Protein AF-A0A813AMZ7-F1 (afdb_monomer_lite)

Foldseek 3Di:
DDDDPLQPLPPQEFQKKFKQDPDDPCRVVGAMWGWDSDAQPNHTKTWGDDDFTWIFHAEPQQKTFIAGPVCVVVSNNDPDGQKIFDDHDDPVPPSNYVVVVQQTWMWGQDPVVRDTDTDRPIGMGRPHCPPPCPVVVVVVVVVVVVVVVVVVVVVVVVPDDDDDDDDDDDDDDDDDDDPDDDDDDDDDDDDDDD

Structure (mmCIF, N/CA/C/O backbone):
data_AF-A0A813AMZ7-F1
#
_entry.id   AF-A0A813AMZ7-F1
#
loop_
_atom_site.group_PDB
_atom_site.id
_atom_site.type_symbol
_atom_site.label_atom_id
_atom_site.label_alt_id
_atom_site.label_comp_id
_atom_site.label_asym_id
_atom_site.label_entity_id
_atom_site.label_seq_id
_atom_site.pdbx_PDB_ins_code
_atom_site.Cartn_x
_atom_site.Cartn_y
_atom_site.Cartn_z
_atom_site.occupancy
_atom_site.B_iso_or_equiv
_atom_site.auth_seq_id
_atom_site.auth_comp_id
_atom_site.auth_asym_id
_atom_site.auth_atom_id
_atom_site.pdbx_PDB_model_num
ATOM 1 N N . MET A 1 1 ? -4.570 32.991 12.907 1.00 47.03 1 MET A N 1
ATOM 2 C CA . MET A 1 1 ? -4.327 31.622 13.405 1.00 47.03 1 MET A CA 1
ATOM 3 C C . MET A 1 1 ? -5.520 30.835 12.903 1.00 47.03 1 MET A C 1
ATOM 5 O O . MET A 1 1 ? -6.569 30.905 13.523 1.00 47.03 1 MET A O 1
ATOM 9 N N . GLU A 1 2 ? -5.406 30.309 11.684 1.00 54.34 2 GLU A N 1
ATOM 10 C CA . GLU A 1 2 ? -6.515 29.699 10.933 1.00 54.34 2 GLU A CA 1
ATOM 11 C C . GLU A 1 2 ? -6.762 28.276 11.463 1.00 54.34 2 GLU A C 1
ATOM 13 O O . GLU A 1 2 ? -5.819 27.477 11.479 1.00 54.34 2 GLU A O 1
ATOM 18 N N . PRO A 1 3 ? -7.969 27.965 11.962 1.00 64.81 3 PRO A N 1
ATOM 19 C CA . PRO A 1 3 ? -8.342 26.623 12.374 1.00 64.81 3 PRO A CA 1
ATOM 20 C C . PRO A 1 3 ? -8.976 25.843 11.204 1.00 64.81 3 PRO A C 1
ATOM 22 O O . PRO A 1 3 ? -9.706 26.404 10.397 1.00 64.81 3 PRO A O 1
ATOM 25 N N . ASP A 1 4 ? -8.739 24.529 11.185 1.00 51.50 4 ASP A N 1
ATOM 26 C CA . ASP A 1 4 ? -9.555 23.505 10.505 1.00 51.50 4 ASP A CA 1
ATOM 27 C C . ASP A 1 4 ? -9.395 23.213 8.994 1.00 51.50 4 ASP A C 1
ATOM 29 O O . ASP A 1 4 ? -10.311 22.693 8.361 1.00 51.50 4 ASP A O 1
ATOM 33 N N . ASP A 1 5 ? -8.181 23.291 8.439 1.00 52.03 5 ASP A N 1
ATOM 34 C CA . ASP A 1 5 ? -7.872 22.656 7.132 1.00 52.03 5 ASP A CA 1
ATOM 35 C C . ASP A 1 5 ? -7.861 21.106 7.164 1.00 52.03 5 ASP A C 1
ATOM 37 O O . ASP A 1 5 ? -7.609 20.436 6.158 1.00 52.03 5 ASP A O 1
ATOM 41 N N . ALA A 1 6 ? -8.144 20.492 8.316 1.00 51.84 6 ALA A N 1
ATOM 42 C CA . ALA A 1 6 ? -8.183 19.037 8.463 1.00 51.84 6 ALA A CA 1
ATOM 43 C C . ALA A 1 6 ? -9.436 18.380 7.840 1.00 51.84 6 ALA A C 1
ATOM 45 O O . ALA A 1 6 ? -9.487 17.152 7.770 1.00 51.84 6 ALA A O 1
ATOM 46 N N . ALA A 1 7 ? -10.422 19.164 7.381 1.00 48.81 7 ALA A N 1
ATOM 47 C CA . ALA A 1 7 ? -11.699 18.673 6.846 1.00 48.81 7 ALA A CA 1
ATOM 48 C C . ALA A 1 7 ? -11.806 18.663 5.302 1.00 48.81 7 ALA A C 1
ATOM 50 O O . ALA A 1 7 ? -12.857 18.329 4.768 1.00 48.81 7 ALA A O 1
ATOM 51 N N . ALA A 1 8 ? -10.752 19.019 4.558 1.00 50.84 8 ALA A N 1
ATOM 52 C CA . ALA A 1 8 ? -10.849 19.243 3.106 1.00 50.84 8 ALA A CA 1
ATOM 53 C C . ALA A 1 8 ? -10.459 18.039 2.223 1.00 50.84 8 ALA A C 1
ATOM 55 O O . ALA A 1 8 ? -10.023 18.205 1.084 1.00 50.84 8 ALA A O 1
ATOM 56 N N . PHE A 1 9 ? -10.599 16.818 2.728 1.00 53.94 9 PHE A N 1
ATOM 57 C CA . PHE A 1 9 ? -10.839 15.678 1.850 1.00 53.94 9 PHE A CA 1
ATOM 58 C C . PHE A 1 9 ? -12.336 15.444 1.941 1.00 53.94 9 PHE A C 1
ATOM 60 O O . PHE A 1 9 ? -12.805 15.058 3.008 1.00 53.94 9 PHE A O 1
ATOM 67 N N . GLY A 1 10 ? -13.083 15.784 0.885 1.00 54.78 10 GLY A N 1
ATOM 68 C CA . GLY A 1 10 ? -14.535 15.594 0.871 1.00 54.78 10 GLY A CA 1
ATOM 69 C C . GLY A 1 10 ? -14.909 14.165 1.273 1.00 54.78 10 GLY A C 1
ATOM 70 O O . GLY A 1 10 ? -14.053 13.277 1.243 1.00 54.78 10 GLY A O 1
ATOM 71 N N . ASP A 1 11 ? -16.180 13.936 1.608 1.00 61.84 11 ASP A N 1
ATOM 72 C CA . ASP A 1 11 ? -16.763 12.649 2.051 1.00 61.84 11 ASP A CA 1
ATOM 73 C C . ASP A 1 11 ? -16.481 11.427 1.133 1.00 61.84 11 ASP A C 1
ATOM 75 O O . ASP A 1 11 ? -16.955 10.321 1.375 1.00 61.84 11 ASP A O 1
ATOM 79 N N . GLU A 1 12 ? -15.704 11.612 0.071 1.00 77.50 12 GLU A N 1
ATOM 80 C CA . GLU A 1 12 ? -15.277 10.644 -0.926 1.00 77.50 12 GLU A CA 1
ATOM 81 C C . GLU A 1 12 ? -14.044 9.811 -0.517 1.00 77.50 12 GLU A C 1
ATOM 83 O O . GLU A 1 12 ? -13.844 8.720 -1.051 1.00 77.50 12 GLU A O 1
ATOM 88 N N . VAL A 1 13 ? -13.202 10.267 0.425 1.00 86.25 13 VAL A N 1
ATOM 89 C CA . VAL A 1 13 ? -11.990 9.512 0.807 1.00 86.25 13 VAL A CA 1
ATOM 90 C C . VAL A 1 13 ? -12.291 8.511 1.931 1.00 86.25 13 VAL A C 1
ATOM 92 O O . VAL A 1 13 ? -12.629 8.919 3.044 1.00 86.25 13 VAL A O 1
ATOM 95 N N . PRO A 1 14 ? -12.094 7.197 1.710 1.00 89.25 14 PRO A N 1
ATOM 96 C CA . PRO A 1 14 ? -12.431 6.190 2.705 1.00 89.25 14 PRO A CA 1
ATOM 97 C C . PRO A 1 14 ? -11.509 6.291 3.931 1.00 89.25 14 PRO A C 1
ATOM 99 O O . PRO A 1 14 ? -10.276 6.268 3.797 1.00 89.25 14 PRO A O 1
ATOM 102 N N . PRO A 1 15 ? -12.066 6.345 5.156 1.00 90.88 15 PRO A N 1
ATOM 103 C CA . PRO A 1 15 ? -11.274 6.483 6.375 1.00 90.88 15 PRO A CA 1
ATOM 104 C C . PRO A 1 15 ? -10.457 5.223 6.676 1.00 90.88 15 PRO A C 1
ATOM 106 O O . PRO A 1 15 ? -9.438 5.288 7.370 1.00 90.88 15 PRO A O 1
ATOM 109 N N . LYS A 1 16 ? -10.902 4.064 6.179 1.00 92.88 16 LYS A N 1
ATOM 110 C CA . LYS A 1 16 ? -10.237 2.778 6.363 1.00 92.88 16 LYS A CA 1
ATOM 111 C C . LYS A 1 16 ? -10.230 1.987 5.068 1.00 92.88 16 LYS A C 1
ATOM 113 O O . LYS A 1 16 ? -11.221 1.922 4.358 1.00 92.88 16 LYS A O 1
ATOM 118 N N . LEU A 1 17 ? -9.111 1.332 4.812 1.00 93.81 17 LEU A N 1
ATOM 119 C CA . LEU A 1 17 ? -8.925 0.442 3.678 1.00 93.81 17 LEU A CA 1
ATOM 120 C C . LEU A 1 17 ? -8.478 -0.926 4.172 1.00 93.81 17 LEU A C 1
ATOM 122 O O . LEU A 1 17 ? -7.751 -1.037 5.160 1.00 93.81 17 LEU A O 1
ATOM 126 N N . TRP A 1 18 ? -8.874 -1.976 3.465 1.00 94.06 18 TRP A N 1
ATOM 127 C CA . TRP A 1 18 ? -8.360 -3.319 3.675 1.00 94.06 18 TRP A CA 1
ATOM 128 C C . TRP A 1 18 ? -7.527 -3.739 2.477 1.00 94.06 18 TRP A C 1
ATOM 130 O O . TRP A 1 18 ? -8.026 -3.839 1.358 1.00 94.06 18 TRP A O 1
ATOM 140 N N . VAL A 1 19 ? -6.251 -4.016 2.717 1.00 95.12 19 VAL A N 1
ATOM 141 C CA . VAL A 1 19 ? -5.349 -4.546 1.697 1.00 95.12 19 VAL A CA 1
ATOM 142 C C . VAL A 1 19 ? -5.274 -6.056 1.863 1.00 95.12 19 VAL A C 1
ATOM 144 O O . VAL A 1 19 ? -4.930 -6.558 2.936 1.00 95.12 19 VAL A O 1
ATOM 147 N N . HIS A 1 20 ? -5.573 -6.785 0.791 1.00 94.81 20 HIS A N 1
ATOM 148 C CA . HIS A 1 20 ? -5.451 -8.233 0.729 1.00 94.81 20 HIS A CA 1
ATOM 149 C C . HIS A 1 20 ? -4.326 -8.636 -0.228 1.00 94.81 20 HIS A C 1
ATOM 151 O O . HIS A 1 20 ? -4.401 -8.373 -1.426 1.00 94.81 20 HIS A O 1
ATOM 157 N N . VAL A 1 21 ? -3.300 -9.295 0.316 1.00 95.38 21 VAL A N 1
ATOM 158 C CA . VAL A 1 21 ? -2.153 -9.852 -0.413 1.00 95.38 21 VAL A CA 1
ATOM 159 C C . VAL A 1 21 ? -2.155 -11.369 -0.197 1.00 95.38 21 VAL A C 1
ATOM 161 O O . VAL A 1 21 ? -1.710 -11.839 0.856 1.00 95.38 21 VAL A O 1
ATOM 164 N N . PRO A 1 22 ? -2.699 -12.159 -1.137 1.00 90.00 22 PRO A N 1
ATOM 165 C CA . PRO A 1 22 ? -2.960 -13.579 -0.901 1.00 90.00 22 PRO A CA 1
ATOM 166 C C . PRO A 1 22 ? -1.690 -14.437 -0.908 1.00 90.00 22 PRO A C 1
ATOM 168 O O . PRO A 1 22 ? -1.617 -15.448 -0.202 1.00 90.00 22 PRO A O 1
ATOM 171 N N . VAL A 1 23 ? -0.664 -14.063 -1.674 1.00 86.44 23 VAL A N 1
ATOM 172 C CA . VAL A 1 23 ? 0.547 -14.872 -1.885 1.00 86.44 23 VAL A CA 1
ATOM 173 C C . VAL A 1 23 ? 1.820 -14.022 -1.871 1.00 86.44 23 VAL A C 1
ATOM 175 O O . VAL A 1 23 ? 1.768 -12.801 -1.973 1.00 86.44 23 VAL A O 1
ATOM 178 N N . GLY A 1 24 ? 2.969 -14.681 -1.697 1.00 83.38 24 GLY A N 1
ATOM 179 C CA . GLY A 1 24 ? 4.293 -14.056 -1.775 1.00 83.38 24 GLY A CA 1
ATOM 180 C C . GLY A 1 24 ? 4.878 -13.565 -0.446 1.00 83.38 24 GLY A C 1
ATOM 181 O O . GLY A 1 24 ? 4.263 -13.641 0.620 1.00 83.38 24 GLY A O 1
ATOM 182 N N . GLU A 1 25 ? 6.106 -13.050 -0.524 1.00 88.88 25 GLU A N 1
ATOM 183 C CA . GLU A 1 25 ? 6.887 -12.544 0.620 1.00 88.88 25 GLU A CA 1
ATOM 184 C C . GLU A 1 25 ? 6.234 -11.309 1.269 1.00 88.88 25 GLU A C 1
ATOM 186 O O . GLU A 1 25 ? 6.402 -11.034 2.461 1.00 88.88 25 GLU A O 1
ATOM 191 N N . GLN A 1 26 ? 5.407 -10.597 0.500 1.00 92.88 26 GLN A N 1
ATOM 192 C CA . GLN A 1 26 ? 4.745 -9.362 0.914 1.00 92.88 26 GLN A CA 1
ATOM 193 C C . GLN A 1 26 ? 3.408 -9.587 1.642 1.00 92.88 26 GLN A C 1
ATOM 195 O O . GLN A 1 26 ? 2.672 -8.633 1.889 1.00 92.88 26 GLN A O 1
ATOM 200 N N . ARG A 1 27 ? 3.084 -10.821 2.061 1.00 94.19 27 ARG A N 1
ATOM 201 C CA . ARG A 1 27 ? 1.861 -11.132 2.839 1.00 94.19 27 ARG A CA 1
ATOM 202 C C . ARG A 1 27 ? 1.690 -10.270 4.089 1.00 94.19 27 ARG A C 1
ATOM 204 O O . ARG A 1 27 ? 0.563 -9.952 4.464 1.00 94.19 27 ARG A O 1
ATOM 211 N N . HIS A 1 28 ? 2.795 -9.858 4.704 1.00 94.38 28 HIS A N 1
ATOM 212 C CA . HIS A 1 28 ? 2.810 -8.982 5.876 1.00 94.38 28 HIS A CA 1
ATOM 213 C C . HIS A 1 28 ? 2.220 -7.580 5.607 1.00 94.38 28 HIS A C 1
ATOM 215 O O . HIS A 1 28 ? 1.839 -6.887 6.557 1.00 94.38 28 HIS A O 1
ATOM 221 N N . CYS A 1 29 ? 2.099 -7.177 4.336 1.00 95.75 29 CYS A N 1
ATOM 222 C CA . CYS A 1 29 ? 1.407 -5.958 3.916 1.00 95.75 29 CYS A CA 1
ATOM 223 C C . CYS A 1 29 ? -0.123 -6.075 4.010 1.00 95.75 29 CYS A C 1
ATOM 225 O O . CYS A 1 29 ? -0.789 -5.045 4.059 1.00 95.75 29 CYS A O 1
ATOM 227 N N . SER A 1 30 ? -0.688 -7.285 4.110 1.00 95.88 30 SER A N 1
ATOM 228 C CA . SER A 1 30 ? -2.133 -7.465 4.295 1.00 95.88 30 SER A CA 1
ATOM 229 C C . SER A 1 30 ? -2.615 -6.895 5.626 1.00 95.88 30 SER A C 1
ATOM 231 O O . SER A 1 30 ? -1.969 -7.072 6.666 1.00 95.88 30 SER A O 1
ATOM 233 N N . GLY A 1 31 ? -3.781 -6.255 5.615 1.00 95.44 31 GLY A N 1
ATOM 234 C CA . GLY A 1 31 ? -4.455 -5.790 6.821 1.00 95.44 31 GLY A CA 1
ATOM 235 C C . GLY A 1 31 ? -5.224 -4.492 6.630 1.00 95.44 31 GLY A C 1
ATOM 236 O O . GLY A 1 31 ? -5.437 -4.027 5.512 1.00 95.44 31 GLY A O 1
ATOM 237 N N . CYS A 1 32 ? -5.630 -3.910 7.756 1.00 95.25 32 CYS A N 1
ATOM 238 C CA . CYS A 1 32 ? -6.398 -2.675 7.797 1.00 95.25 32 CYS A CA 1
ATOM 239 C C . CYS A 1 32 ? -5.473 -1.455 7.833 1.00 95.25 32 CYS A C 1
ATOM 241 O O . CYS A 1 32 ? -4.531 -1.403 8.629 1.00 95.25 32 CYS A O 1
ATOM 243 N N . PHE A 1 33 ? -5.765 -0.473 6.995 1.00 96.12 33 PHE A N 1
ATOM 244 C CA . PHE A 1 33 ? -5.056 0.786 6.855 1.00 96.12 33 PHE A CA 1
ATOM 245 C C . PHE A 1 33 ? -5.998 1.924 7.234 1.00 96.12 33 PHE A C 1
ATOM 247 O O . PHE A 1 33 ? -7.099 2.010 6.704 1.00 96.12 33 PHE A O 1
ATOM 254 N N . SER A 1 34 ? -5.564 2.800 8.135 1.00 94.94 34 SER A N 1
ATOM 255 C CA . SER A 1 34 ? -6.343 3.954 8.586 1.00 94.94 34 SER A CA 1
ATOM 256 C C . SER A 1 34 ? -5.803 5.231 7.962 1.00 94.94 34 SER A C 1
ATOM 258 O O . SER A 1 34 ? -4.588 5.460 7.973 1.00 94.94 34 SER A O 1
ATOM 260 N N . LEU A 1 35 ? -6.704 6.075 7.471 1.00 94.62 35 LEU A N 1
ATOM 261 C CA . LEU A 1 35 ? -6.380 7.388 6.931 1.00 94.62 35 LEU A CA 1
ATOM 262 C C . LEU A 1 35 ? -5.632 8.218 7.984 1.00 94.62 35 LEU A C 1
ATOM 264 O O . LEU A 1 35 ? -5.964 8.198 9.171 1.00 94.62 35 LEU A O 1
ATOM 268 N N . GLN A 1 36 ? -4.565 8.883 7.559 1.00 95.81 36 GLN A N 1
ATOM 269 C CA . GLN A 1 36 ? -3.757 9.766 8.390 1.00 95.81 36 GLN A CA 1
ATOM 270 C C . GLN A 1 36 ? -4.129 11.225 8.125 1.00 95.81 36 GLN A C 1
ATOM 272 O O . GLN A 1 36 ? -4.670 11.557 7.075 1.00 95.81 36 GLN A O 1
ATOM 277 N N . LYS A 1 37 ? -3.816 12.099 9.087 1.00 93.38 37 LYS A N 1
ATOM 278 C CA . LYS A 1 37 ? -3.938 13.555 8.904 1.00 93.38 37 LYS A CA 1
ATOM 279 C C . LYS A 1 37 ? -2.892 14.096 7.924 1.00 93.38 37 LYS A C 1
ATOM 281 O O . LYS A 1 37 ? -3.144 15.075 7.231 1.00 93.38 37 LYS A O 1
ATOM 286 N N . ASP A 1 38 ? -1.730 13.449 7.886 1.00 94.88 38 ASP A N 1
ATOM 287 C CA . ASP A 1 38 ? -0.631 13.800 6.993 1.00 94.88 38 ASP A CA 1
ATOM 288 C C . ASP A 1 38 ? -0.971 13.439 5.540 1.00 94.88 38 ASP A C 1
ATOM 290 O O . ASP A 1 38 ? -1.729 12.502 5.276 1.00 94.88 38 ASP A O 1
ATOM 294 N N . LYS A 1 39 ? -0.357 14.151 4.593 1.00 93.12 39 LYS A N 1
ATOM 295 C CA . LYS A 1 39 ? -0.449 13.868 3.155 1.00 93.12 39 LYS A CA 1
ATOM 296 C C . LYS A 1 39 ? 0.884 13.345 2.632 1.00 93.12 39 LYS A C 1
ATOM 298 O O . LYS A 1 39 ? 1.940 13.669 3.171 1.00 93.12 39 LYS A O 1
ATOM 303 N N . ALA A 1 40 ? 0.836 12.575 1.553 1.00 94.44 40 ALA A N 1
ATOM 304 C CA . ALA A 1 40 ? 2.015 12.139 0.814 1.00 94.44 40 ALA A CA 1
ATOM 305 C C . ALA A 1 40 ? 1.883 12.606 -0.632 1.00 94.44 40 ALA A C 1
ATOM 307 O O . ALA A 1 40 ? 0.935 12.220 -1.309 1.00 94.44 40 ALA A O 1
ATOM 308 N N . ASN A 1 41 ? 2.809 13.450 -1.098 1.00 92.81 41 ASN A N 1
ATOM 309 C CA . ASN A 1 41 ? 2.755 14.039 -2.442 1.00 92.81 41 ASN A CA 1
ATOM 310 C C . ASN A 1 41 ? 1.392 14.700 -2.746 1.00 92.81 41 ASN A C 1
ATOM 312 O O . ASN A 1 41 ? 0.792 14.449 -3.784 1.00 92.81 41 ASN A O 1
ATOM 316 N N . GLU A 1 42 ? 0.881 15.504 -1.805 1.00 91.81 42 GLU A N 1
ATOM 317 C CA . GLU A 1 42 ? -0.450 16.151 -1.849 1.00 91.81 42 GLU A CA 1
ATOM 318 C C . GLU A 1 42 ? -1.660 15.198 -1.808 1.00 91.81 42 GLU A C 1
ATOM 320 O O . GLU A 1 42 ? -2.798 15.662 -1.728 1.00 91.81 42 GLU A O 1
ATOM 325 N N . GLN A 1 43 ? -1.439 13.884 -1.802 1.00 91.88 43 GLN A N 1
ATOM 326 C CA . GLN A 1 43 ? -2.490 12.870 -1.800 1.00 91.88 43 GLN A CA 1
ATOM 327 C C . GLN A 1 43 ? -2.758 12.310 -0.400 1.00 91.88 43 GLN A C 1
ATOM 329 O O . GLN A 1 43 ? -1.903 12.421 0.492 1.00 91.88 43 GLN A O 1
ATOM 334 N N . PRO A 1 44 ? -3.933 11.688 -0.183 1.00 93.50 44 PRO A N 1
ATOM 335 C CA . PRO A 1 44 ? -4.230 11.050 1.086 1.00 93.50 44 PRO A CA 1
ATOM 336 C C . PRO A 1 44 ? -3.249 9.907 1.383 1.00 93.50 44 PRO A C 1
ATOM 338 O O . PRO A 1 44 ? -2.770 9.202 0.491 1.00 93.50 44 PRO A O 1
ATOM 341 N N . LEU A 1 45 ? -2.953 9.736 2.668 1.00 95.25 45 LEU A N 1
ATOM 342 C CA . LEU A 1 45 ? -2.006 8.756 3.179 1.00 95.25 45 LEU A CA 1
ATOM 343 C C . LEU A 1 45 ? -2.728 7.827 4.147 1.00 95.25 45 LEU A C 1
ATOM 345 O O . LEU A 1 45 ? -3.342 8.290 5.107 1.00 95.25 45 LEU A O 1
ATOM 349 N N . TRP A 1 46 ? -2.583 6.516 3.973 1.00 96.81 46 TRP A N 1
ATOM 350 C CA . TRP A 1 46 ? -3.086 5.554 4.950 1.00 96.81 46 TRP A CA 1
ATOM 351 C C . TRP A 1 46 ? -1.942 4.816 5.631 1.00 96.81 46 TRP A C 1
ATOM 353 O O . TRP A 1 46 ? -0.974 4.413 4.988 1.00 96.81 46 TRP A O 1
ATOM 363 N N . LYS A 1 47 ? -2.066 4.587 6.939 1.00 97.50 47 LYS A N 1
ATOM 364 C CA . LYS A 1 47 ? -1.106 3.821 7.740 1.00 97.50 47 LYS A CA 1
ATOM 365 C C . LYS A 1 47 ? -1.712 2.488 8.157 1.00 97.50 47 LYS A C 1
ATOM 367 O O . LYS A 1 47 ? -2.813 2.441 8.703 1.00 97.50 47 LYS A O 1
ATOM 372 N N . LYS A 1 48 ? -0.963 1.408 7.957 1.00 97.12 48 LYS A N 1
ATOM 373 C CA . LYS A 1 48 ? -1.322 0.064 8.403 1.00 97.12 48 LYS A CA 1
ATOM 374 C C . LYS A 1 48 ? -1.443 0.009 9.922 1.00 97.12 48 LYS A C 1
ATOM 376 O O . LYS A 1 48 ? -0.573 0.490 10.648 1.00 97.12 48 LYS A O 1
ATOM 381 N N . THR A 1 49 ? -2.504 -0.624 10.394 1.00 94.38 49 THR A N 1
ATOM 382 C CA . THR A 1 49 ? -2.718 -0.937 11.806 1.00 94.38 49 THR A CA 1
ATOM 383 C C . THR A 1 49 ? -2.091 -2.294 12.149 1.00 94.38 49 THR A C 1
ATOM 385 O O . THR A 1 49 ? -2.068 -3.217 11.330 1.00 94.38 49 THR A O 1
ATOM 388 N N . GLY A 1 50 ? -1.549 -2.418 13.362 1.00 92.44 50 GLY A N 1
ATOM 389 C CA . GLY A 1 50 ? -0.912 -3.642 13.858 1.00 92.44 50 GLY A CA 1
ATOM 390 C C . GLY A 1 50 ? 0.603 -3.527 14.041 1.00 92.44 50 GLY A C 1
ATOM 391 O O . GLY A 1 50 ? 1.138 -2.437 14.210 1.00 92.44 50 GLY A O 1
ATOM 392 N N . VAL A 1 51 ? 1.282 -4.680 14.052 1.00 90.94 51 VAL A N 1
ATOM 393 C CA . VAL A 1 51 ? 2.702 -4.805 14.440 1.00 90.94 51 VAL A CA 1
ATOM 394 C C . VAL A 1 51 ? 3.657 -4.264 13.372 1.00 90.94 51 VAL A C 1
ATOM 396 O O . VAL A 1 51 ? 4.638 -3.596 13.688 1.00 90.94 51 VAL A O 1
ATOM 399 N N . HIS A 1 52 ? 3.378 -4.553 12.100 1.00 93.81 52 HIS A N 1
ATOM 400 C CA . HIS A 1 52 ? 4.220 -4.127 10.984 1.00 93.81 52 HIS A CA 1
ATOM 401 C C . HIS A 1 52 ? 3.720 -2.801 10.424 1.00 93.81 52 HIS A C 1
ATOM 403 O O . HIS A 1 52 ? 2.642 -2.742 9.830 1.00 93.81 52 HIS A O 1
ATOM 409 N N . GLU A 1 53 ? 4.519 -1.751 10.604 1.00 95.94 53 GLU A N 1
ATOM 410 C CA . GLU A 1 53 ? 4.213 -0.436 10.055 1.00 95.94 53 GLU A CA 1
ATOM 411 C C . GLU A 1 53 ? 4.453 -0.407 8.544 1.00 95.94 53 GLU A C 1
ATOM 413 O O . GLU A 1 53 ? 5.560 -0.656 8.063 1.00 95.94 53 GLU A O 1
ATOM 418 N N . ALA A 1 54 ? 3.402 -0.060 7.810 1.00 97.19 54 ALA A N 1
ATOM 419 C CA . ALA A 1 54 ? 3.436 0.197 6.382 1.00 97.19 54 ALA A CA 1
ATOM 420 C C . ALA A 1 54 ? 2.505 1.369 6.060 1.00 97.19 54 ALA A C 1
ATOM 422 O O . ALA A 1 54 ? 1.575 1.660 6.816 1.00 97.19 54 ALA A O 1
ATOM 423 N N . TRP A 1 55 ? 2.751 2.026 4.938 1.00 97.56 55 TRP A N 1
ATOM 424 C CA . TRP A 1 55 ? 1.988 3.170 4.461 1.00 97.56 55 TRP A CA 1
ATOM 425 C C . TRP A 1 55 ? 1.557 2.933 3.027 1.00 97.56 55 TRP A C 1
ATOM 427 O O . TRP A 1 55 ? 2.381 2.524 2.215 1.00 97.56 55 TRP A O 1
ATOM 437 N N . LEU A 1 56 ? 0.291 3.210 2.734 1.00 96.38 56 LEU A N 1
ATOM 438 C CA . LEU A 1 56 ? -0.249 3.292 1.383 1.00 96.38 56 LEU A CA 1
ATOM 439 C C . LEU A 1 56 ? -0.254 4.763 0.966 1.00 96.38 56 LEU A C 1
ATOM 441 O O . LEU A 1 56 ? -0.887 5.584 1.631 1.00 96.38 56 LEU A O 1
ATOM 445 N N . TYR A 1 57 ? 0.459 5.081 -0.108 1.00 95.50 57 TYR A N 1
ATOM 446 C CA . TYR A 1 57 ? 0.661 6.445 -0.592 1.00 95.50 57 TYR A CA 1
ATOM 447 C C . TYR A 1 57 ? 0.754 6.478 -2.117 1.00 95.50 57 TYR A C 1
ATOM 449 O O . TYR A 1 57 ? 1.033 5.456 -2.740 1.00 95.50 57 TYR A O 1
ATOM 457 N N . GLN A 1 58 ? 0.562 7.649 -2.720 1.00 93.56 58 GLN A N 1
ATOM 458 C CA . GLN A 1 58 ? 0.860 7.865 -4.134 1.00 93.56 58 GLN A CA 1
ATOM 459 C C . GLN A 1 58 ? 2.268 8.453 -4.272 1.00 93.56 58 GLN A C 1
ATOM 461 O O . GLN A 1 58 ? 2.626 9.378 -3.543 1.00 93.56 58 GLN A O 1
ATOM 466 N N . ASN A 1 59 ? 3.091 7.913 -5.172 1.00 93.56 59 ASN A N 1
ATOM 467 C CA . ASN A 1 59 ? 4.409 8.478 -5.474 1.00 93.56 59 ASN A CA 1
ATOM 468 C C . ASN A 1 59 ? 4.300 9.688 -6.428 1.00 93.56 59 ASN A C 1
ATOM 470 O O . ASN A 1 59 ? 3.241 9.963 -6.989 1.00 93.56 59 ASN A O 1
ATOM 474 N N . LYS A 1 60 ? 5.413 10.388 -6.683 1.00 92.25 60 LYS A N 1
ATOM 475 C CA . LYS A 1 60 ? 5.445 11.532 -7.620 1.00 92.25 60 LYS A CA 1
ATOM 476 C C . LYS A 1 60 ? 5.107 11.182 -9.074 1.00 92.25 60 LYS A C 1
ATOM 478 O O . LYS A 1 60 ? 4.813 12.074 -9.860 1.00 92.25 60 LYS A O 1
ATOM 483 N N . LEU A 1 61 ? 5.163 9.899 -9.433 1.00 90.81 61 LEU A N 1
ATOM 484 C CA . LEU A 1 61 ? 4.794 9.400 -10.757 1.00 90.81 61 LEU A CA 1
ATOM 485 C C . LEU A 1 61 ? 3.296 9.057 -10.858 1.00 90.81 61 LEU A C 1
ATOM 487 O O . LEU A 1 61 ? 2.859 8.579 -11.898 1.00 90.81 61 LEU A O 1
ATOM 491 N N . GLY A 1 62 ? 2.509 9.267 -9.796 1.00 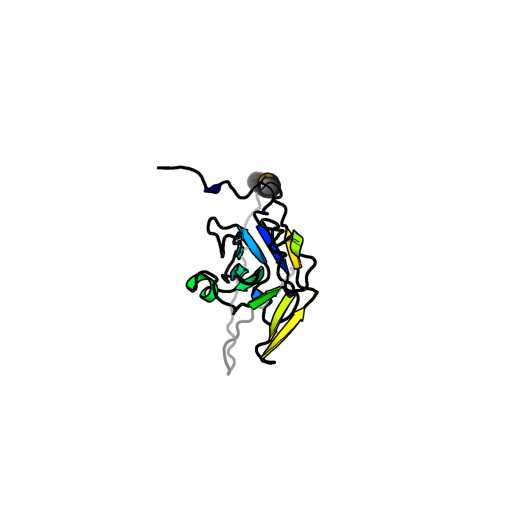90.06 62 GLY A N 1
ATOM 492 C CA . GLY A 1 62 ? 1.070 8.995 -9.785 1.00 90.06 62 GLY A CA 1
ATOM 493 C C . GLY A 1 62 ? 0.698 7.535 -9.507 1.00 90.06 62 GLY A C 1
ATOM 494 O O . GLY A 1 62 ? -0.464 7.161 -9.644 1.00 90.06 62 GLY A O 1
ATOM 495 N N . HIS A 1 63 ? 1.650 6.690 -9.110 1.00 91.75 63 HIS A N 1
ATOM 496 C CA . HIS A 1 63 ? 1.394 5.290 -8.778 1.00 91.75 63 HIS A CA 1
ATOM 497 C C . HIS A 1 63 ? 1.134 5.102 -7.289 1.00 91.75 63 HIS A C 1
ATOM 499 O O . HIS A 1 63 ? 1.879 5.604 -6.440 1.00 91.75 63 HIS A O 1
ATOM 505 N N . TRP A 1 64 ? 0.124 4.297 -6.970 1.00 93.81 64 TRP A N 1
ATOM 506 C CA . TRP A 1 64 ? -0.122 3.852 -5.607 1.00 93.81 64 TRP A CA 1
ATOM 507 C C . TRP A 1 64 ? 0.917 2.809 -5.178 1.00 93.81 64 TRP A C 1
ATOM 509 O O . TRP A 1 64 ? 1.200 1.844 -5.889 1.00 93.81 64 TRP A O 1
ATOM 519 N N . CYS A 1 65 ? 1.504 3.028 -4.006 1.00 95.56 65 CYS A N 1
ATOM 520 C CA . CYS A 1 65 ? 2.623 2.275 -3.457 1.00 95.56 65 CYS A CA 1
ATOM 521 C C . CYS A 1 65 ? 2.341 1.902 -1.999 1.00 95.56 65 CYS A C 1
ATOM 523 O O . CYS A 1 65 ? 1.788 2.706 -1.248 1.00 95.56 65 CYS A O 1
ATOM 525 N N . ILE A 1 66 ? 2.784 0.717 -1.569 1.00 96.75 66 ILE A N 1
ATOM 526 C CA . ILE A 1 66 ? 2.825 0.348 -0.147 1.00 96.75 66 ILE A CA 1
ATOM 527 C C . ILE A 1 66 ? 4.277 0.224 0.289 1.00 96.75 66 ILE A C 1
ATOM 529 O O . ILE A 1 66 ? 4.995 -0.654 -0.186 1.00 96.75 66 ILE A O 1
ATOM 533 N N . GLY A 1 67 ? 4.717 1.099 1.190 1.00 96.44 67 GLY A N 1
ATOM 534 C CA . GLY A 1 67 ? 6.102 1.172 1.660 1.00 96.44 67 GLY A CA 1
ATOM 535 C C . GLY A 1 67 ? 6.228 1.117 3.179 1.00 96.44 67 GLY A C 1
ATOM 536 O O . GLY A 1 67 ? 5.263 1.323 3.910 1.00 96.44 67 GLY A O 1
ATOM 537 N N . GLY A 1 68 ? 7.434 0.818 3.660 1.00 96.25 68 GLY A N 1
ATOM 538 C CA . GLY A 1 68 ? 7.756 0.784 5.088 1.00 96.25 68 GLY A CA 1
ATOM 539 C C . GLY A 1 68 ? 8.211 2.138 5.644 1.00 96.25 68 GLY A C 1
ATOM 540 O O . GLY A 1 68 ? 8.054 3.182 5.014 1.00 96.25 68 GLY A O 1
ATOM 541 N N . LYS A 1 69 ? 8.838 2.105 6.826 1.00 96.12 69 LYS A N 1
ATOM 542 C CA . LYS A 1 69 ? 9.363 3.290 7.541 1.00 96.12 69 LYS A CA 1
ATOM 543 C C . LYS A 1 69 ? 10.305 4.137 6.688 1.00 96.12 69 LYS A C 1
ATOM 545 O O . LYS A 1 69 ? 10.258 5.358 6.719 1.00 96.12 69 LYS A O 1
ATOM 550 N N . GLU A 1 70 ? 11.117 3.452 5.904 1.00 96.12 70 GLU A N 1
ATOM 551 C CA . GLU A 1 70 ? 12.040 3.987 4.912 1.00 96.12 70 GLU A CA 1
ATOM 552 C C . GLU A 1 70 ? 11.374 4.955 3.916 1.00 96.12 70 GLU A C 1
ATOM 554 O O . GLU A 1 70 ? 11.915 6.025 3.640 1.00 96.12 70 GLU A O 1
ATOM 559 N N . ALA A 1 71 ? 10.165 4.641 3.433 1.00 95.75 71 ALA A N 1
ATOM 560 C CA . ALA A 1 71 ? 9.418 5.540 2.553 1.00 95.75 71 ALA A CA 1
ATOM 561 C C . ALA A 1 71 ? 8.991 6.818 3.292 1.00 95.75 71 ALA A C 1
ATOM 563 O O . ALA A 1 71 ? 9.124 7.912 2.751 1.00 95.75 71 ALA A O 1
ATOM 564 N N . ARG A 1 72 ? 8.552 6.694 4.553 1.00 95.94 72 ARG A N 1
ATOM 565 C CA . ARG A 1 72 ? 8.168 7.838 5.393 1.00 95.94 72 ARG A CA 1
ATOM 566 C C . ARG A 1 72 ? 9.354 8.746 5.727 1.00 95.94 72 ARG A C 1
ATOM 568 O O . ARG A 1 72 ? 9.200 9.959 5.695 1.00 95.94 72 ARG A O 1
ATOM 575 N N . LEU A 1 73 ? 10.523 8.175 6.031 1.00 96.50 73 LEU A N 1
ATOM 576 C CA . LEU A 1 73 ? 11.751 8.935 6.322 1.00 96.50 73 LEU A CA 1
ATOM 577 C C . LEU A 1 73 ? 12.207 9.800 5.143 1.00 96.50 73 LEU A C 1
ATOM 579 O O . LEU A 1 73 ? 12.872 10.808 5.348 1.00 96.50 73 LEU A O 1
ATOM 583 N N . ARG A 1 74 ? 11.850 9.403 3.920 1.00 96.31 74 ARG A N 1
ATOM 584 C CA . ARG A 1 74 ? 12.129 10.147 2.688 1.00 96.31 74 ARG A CA 1
ATOM 585 C C . ARG A 1 74 ? 10.908 10.888 2.153 1.00 96.31 74 ARG A C 1
ATOM 587 O O . ARG A 1 74 ? 10.813 11.092 0.948 1.00 96.31 74 ARG A O 1
ATOM 594 N N . GLU A 1 75 ? 9.952 11.204 3.025 1.00 95.62 75 GLU A N 1
ATOM 595 C CA . GLU A 1 75 ? 8.759 11.990 2.682 1.00 95.62 75 GLU A CA 1
ATOM 596 C C . GLU A 1 75 ? 7.981 11.425 1.481 1.00 95.62 75 GLU A C 1
ATOM 598 O O . GLU A 1 75 ? 7.376 12.155 0.704 1.00 95.62 75 GLU A O 1
ATOM 603 N N . PHE A 1 76 ? 7.995 10.098 1.319 1.00 95.69 76 PHE A N 1
ATOM 604 C CA . PHE A 1 76 ? 7.326 9.384 0.229 1.00 95.69 76 PHE A CA 1
ATOM 605 C C . PHE A 1 76 ? 7.831 9.737 -1.183 1.00 95.69 76 PHE A C 1
ATOM 607 O O . PHE A 1 76 ? 7.176 9.416 -2.177 1.00 95.69 76 PHE A O 1
ATOM 614 N N . ASP A 1 77 ? 9.033 10.309 -1.290 1.00 92.44 77 ASP A N 1
ATOM 615 C CA . ASP A 1 77 ? 9.743 10.585 -2.548 1.00 92.44 77 ASP A CA 1
ATOM 616 C C . ASP A 1 77 ? 10.573 9.385 -3.041 1.00 92.44 77 ASP A C 1
ATOM 618 O O . ASP A 1 77 ? 11.556 9.510 -3.772 1.00 92.44 77 ASP A O 1
ATOM 622 N N . TRP A 1 78 ? 10.239 8.182 -2.573 1.00 86.12 78 TRP A N 1
ATOM 623 C CA . TRP A 1 78 ? 11.052 7.003 -2.825 1.00 86.12 78 TRP A CA 1
ATOM 624 C C . TRP A 1 78 ? 10.318 5.944 -3.636 1.00 86.12 78 TRP A C 1
ATOM 626 O O . TRP A 1 78 ? 9.231 5.491 -3.281 1.00 86.12 78 TRP A O 1
ATOM 636 N N . ASN A 1 79 ? 10.986 5.489 -4.698 1.00 84.62 79 ASN A N 1
ATOM 637 C CA . ASN A 1 79 ? 10.513 4.428 -5.587 1.00 84.62 79 ASN A CA 1
ATOM 638 C C . ASN A 1 79 ? 10.717 3.012 -5.017 1.00 84.62 79 ASN A C 1
ATOM 640 O O . ASN A 1 79 ? 10.331 2.037 -5.657 1.00 84.62 79 ASN A O 1
ATOM 644 N N . ARG A 1 80 ? 11.339 2.863 -3.837 1.00 90.12 80 ARG A N 1
ATOM 645 C CA . ARG A 1 80 ? 11.434 1.559 -3.165 1.00 90.12 80 ARG A CA 1
ATOM 646 C C . ARG A 1 80 ? 10.218 1.351 -2.274 1.00 90.12 80 ARG A C 1
ATOM 648 O O . ARG A 1 80 ? 10.090 1.974 -1.225 1.00 90.12 80 ARG A O 1
ATOM 655 N N . CYS A 1 81 ? 9.362 0.435 -2.693 1.00 94.81 81 CYS A N 1
ATOM 656 C CA . CYS A 1 81 ? 8.168 0.019 -1.975 1.00 94.81 81 CYS A CA 1
ATOM 657 C C . CYS A 1 81 ? 8.052 -1.513 -2.000 1.00 94.81 81 CYS A C 1
ATOM 659 O O . CYS A 1 81 ? 8.774 -2.191 -2.731 1.00 94.81 81 CYS A O 1
ATOM 661 N N . PHE A 1 82 ? 7.176 -2.058 -1.163 1.00 95.12 82 PHE A N 1
ATOM 662 C CA . PHE A 1 82 ? 6.867 -3.486 -1.119 1.00 95.12 82 PHE A CA 1
ATOM 663 C C . PHE A 1 82 ? 5.908 -3.879 -2.243 1.00 95.12 82 PHE A C 1
ATOM 665 O O . PHE A 1 82 ? 6.107 -4.899 -2.904 1.00 95.12 82 PHE A O 1
ATOM 672 N N . LEU A 1 83 ? 4.882 -3.048 -2.451 1.00 95.44 83 LEU A N 1
ATOM 673 C CA . LEU A 1 83 ? 3.844 -3.224 -3.462 1.00 95.44 83 LEU A CA 1
ATOM 674 C C . LEU A 1 83 ? 3.711 -1.959 -4.300 1.00 95.44 83 LEU A C 1
ATOM 676 O O . LEU A 1 83 ? 3.788 -0.852 -3.763 1.00 95.44 83 LEU A O 1
ATOM 680 N N . TYR A 1 84 ? 3.459 -2.143 -5.590 1.00 93.31 84 TYR A N 1
ATOM 681 C CA . TYR A 1 84 ? 3.392 -1.080 -6.583 1.00 93.31 84 TYR A CA 1
ATOM 682 C C . TYR A 1 84 ? 2.234 -1.319 -7.551 1.00 93.31 84 TYR A C 1
ATOM 684 O O . TYR A 1 84 ? 2.108 -2.414 -8.094 1.00 93.31 84 TYR A O 1
ATOM 692 N N . GLN A 1 85 ? 1.392 -0.322 -7.799 1.00 93.50 85 GLN A N 1
ATOM 693 C CA . GLN A 1 85 ? 0.316 -0.428 -8.784 1.00 93.50 85 GLN A CA 1
ATOM 694 C C . GLN A 1 85 ? 0.828 -0.152 -10.205 1.00 93.50 85 GLN A C 1
ATOM 696 O O . GLN A 1 85 ? 1.572 0.801 -10.430 1.00 93.50 85 GLN A O 1
ATOM 701 N N . THR A 1 86 ? 0.438 -0.967 -11.189 1.00 91.06 86 THR A N 1
ATOM 702 C CA . THR A 1 86 ? 1.046 -0.917 -12.533 1.00 91.06 86 THR A CA 1
ATOM 703 C C . THR A 1 86 ? 0.751 0.339 -13.326 1.00 91.06 86 THR A C 1
ATOM 705 O O . THR A 1 86 ? 1.620 0.806 -14.058 1.00 91.06 86 TH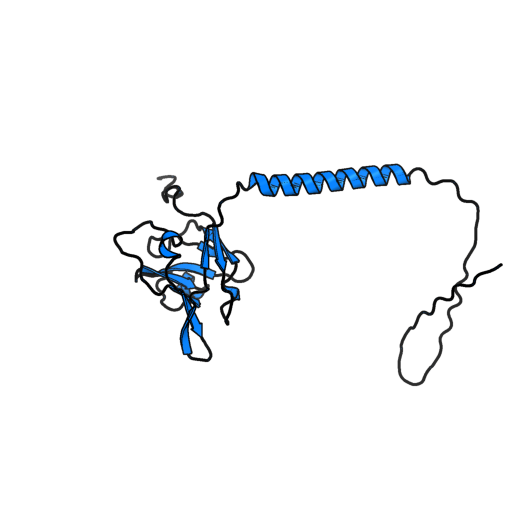R A O 1
ATOM 708 N N . ALA A 1 87 ? -0.471 0.851 -13.233 1.00 85.81 87 ALA A N 1
ATOM 709 C CA . ALA A 1 87 ? -0.895 2.003 -14.005 1.00 85.81 87 ALA A CA 1
ATOM 710 C C . ALA A 1 87 ? -0.830 3.253 -13.121 1.00 85.81 87 ALA A C 1
ATOM 712 O O . ALA A 1 87 ? -1.359 3.216 -12.004 1.00 85.81 87 ALA A O 1
ATOM 713 N N . PRO A 1 88 ? -0.192 4.337 -13.591 1.00 81.50 88 PRO A N 1
ATOM 714 C CA . PRO A 1 88 ? -0.306 5.617 -12.921 1.00 81.50 88 PRO A CA 1
ATOM 715 C C . PRO A 1 88 ? -1.755 6.091 -13.005 1.00 81.50 88 PRO A C 1
ATOM 717 O O . PRO A 1 88 ? -2.467 5.815 -13.975 1.00 81.50 88 PRO A O 1
ATOM 720 N N . GLN A 1 89 ? -2.186 6.818 -11.986 1.00 75.31 89 GLN A N 1
ATOM 721 C CA . GLN A 1 89 ? -3.460 7.509 -12.025 1.00 75.31 89 GLN A CA 1
ATOM 722 C C . GLN A 1 89 ? -3.409 8.648 -13.046 1.00 75.31 89 GLN A C 1
ATOM 724 O O . GLN A 1 89 ? -2.391 9.330 -13.179 1.00 75.31 89 GLN A O 1
ATOM 729 N N . ASP A 1 90 ? -4.518 8.856 -13.756 1.00 74.12 90 ASP A N 1
ATOM 730 C CA . ASP A 1 90 ? -4.664 9.999 -14.650 1.00 74.12 90 ASP A CA 1
ATOM 731 C C . ASP A 1 90 ? -4.519 11.303 -13.831 1.00 74.12 90 ASP A C 1
ATOM 733 O O . ASP A 1 90 ? -5.262 11.489 -12.859 1.00 74.12 90 ASP A O 1
ATOM 737 N N . PRO A 1 91 ? -3.598 12.216 -14.194 1.00 67.69 91 PRO A N 1
ATOM 738 C CA . PRO A 1 91 ? -3.435 13.508 -13.526 1.00 67.69 91 PRO A CA 1
ATOM 739 C C . PRO A 1 91 ? -4.721 14.341 -13.453 1.00 67.69 91 PRO A C 1
ATOM 741 O O . PRO A 1 91 ? -4.867 15.171 -12.553 1.00 67.69 91 PRO A O 1
ATOM 744 N N . HIS A 1 92 ? -5.656 14.128 -14.382 1.00 67.62 92 HIS A N 1
ATOM 745 C CA . HIS A 1 92 ? -6.953 14.796 -14.412 1.00 67.62 92 HIS A CA 1
ATOM 746 C C . HIS A 1 92 ? -7.934 14.252 -13.362 1.00 67.62 92 HIS A C 1
ATOM 748 O O . HIS A 1 92 ? -8.899 14.934 -13.028 1.00 67.62 92 HIS A O 1
ATOM 754 N N . GLN A 1 93 ? -7.671 13.077 -12.781 1.00 65.81 93 GLN A N 1
ATOM 755 C CA . GLN A 1 93 ? -8.456 12.486 -11.693 1.00 65.81 93 GLN A CA 1
ATOM 756 C C . GLN A 1 93 ? -7.867 12.810 -10.309 1.00 65.81 93 GLN A C 1
ATOM 758 O O . GLN A 1 93 ? -7.767 11.932 -9.449 1.00 65.81 93 GLN A O 1
ATOM 763 N N . ARG A 1 94 ? -7.459 14.064 -10.064 1.00 61.03 94 ARG A N 1
ATOM 764 C CA . ARG A 1 94 ? -7.042 14.511 -8.720 1.00 61.03 94 ARG A CA 1
ATOM 765 C C . ARG A 1 94 ? -8.197 14.299 -7.733 1.00 61.03 94 ARG A C 1
ATOM 767 O O . ARG A 1 94 ? -9.263 14.872 -7.910 1.00 61.03 94 ARG A O 1
ATOM 774 N N . GLY A 1 95 ? -7.969 13.497 -6.694 1.00 60.09 95 GLY A N 1
ATOM 775 C CA . GLY A 1 95 ? -8.953 13.223 -5.637 1.00 60.09 95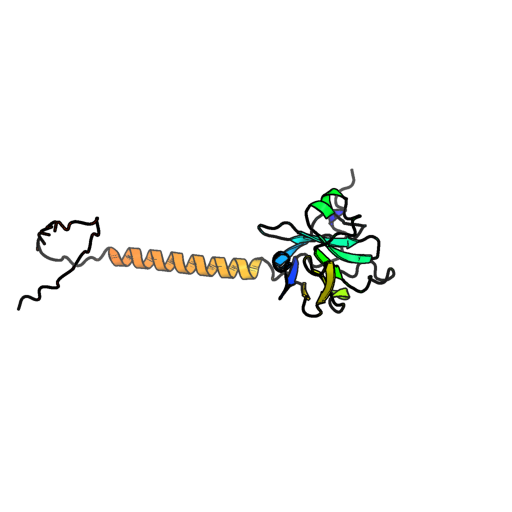 GLY A CA 1
ATOM 776 C C . GLY A 1 95 ? -9.631 11.855 -5.728 1.00 60.09 95 GLY A C 1
ATOM 777 O O . GLY A 1 95 ? -10.155 11.385 -4.722 1.00 60.09 95 GLY A O 1
ATOM 778 N N . ALA A 1 96 ? -9.534 11.160 -6.866 1.00 63.03 96 ALA A N 1
ATOM 779 C CA . ALA A 1 96 ? -9.962 9.770 -6.947 1.00 63.03 96 ALA A CA 1
ATOM 780 C C . ALA A 1 96 ? -9.049 8.921 -6.043 1.00 63.03 96 ALA A C 1
ATOM 782 O O . ALA A 1 96 ? -7.859 8.751 -6.312 1.00 63.03 96 ALA A O 1
ATOM 783 N N . GLY A 1 97 ? -9.586 8.447 -4.918 1.00 64.81 97 GLY A N 1
ATOM 784 C CA . GLY A 1 97 ? -8.840 7.617 -3.977 1.00 64.81 97 GLY A CA 1
ATOM 785 C C . GLY A 1 97 ? -8.365 6.301 -4.614 1.00 64.81 97 GLY A C 1
ATOM 786 O O . GLY A 1 97 ? -8.810 5.932 -5.705 1.00 64.81 97 GLY A O 1
ATOM 787 N N . PRO A 1 98 ? -7.526 5.515 -3.916 1.00 58.97 98 PRO A N 1
ATOM 788 C CA . PRO A 1 98 ? -7.041 4.217 -4.400 1.00 58.97 98 PRO A CA 1
ATOM 789 C C . PRO A 1 98 ? -8.182 3.238 -4.733 1.00 58.97 98 PRO A C 1
ATOM 791 O O . PRO A 1 98 ? -7.967 2.256 -5.439 1.00 58.97 98 PRO A O 1
ATOM 794 N N . LEU A 1 99 ? -9.401 3.526 -4.264 1.00 60.50 99 LEU A N 1
ATOM 795 C CA . LEU A 1 99 ? -10.615 2.784 -4.575 1.00 60.50 99 LEU A CA 1
ATOM 796 C C . LEU A 1 99 ? -11.056 2.883 -6.039 1.00 60.50 99 LEU A C 1
ATOM 798 O O . LEU A 1 99 ? -11.450 1.878 -6.622 1.00 60.50 99 LEU A O 1
ATOM 802 N N . LEU A 1 100 ? -10.958 4.067 -6.648 1.00 57.81 100 LEU A N 1
ATOM 803 C CA . LEU A 1 100 ? -11.280 4.264 -8.067 1.00 57.81 100 LEU A CA 1
ATOM 804 C C . LEU A 1 100 ? -10.261 3.556 -8.969 1.00 57.81 100 LEU A C 1
ATOM 806 O O . LEU A 1 100 ? -10.596 3.109 -10.063 1.00 57.81 100 LEU A O 1
ATOM 810 N N . VAL A 1 101 ? -9.035 3.373 -8.470 1.00 58.56 101 VAL A N 1
ATOM 811 C CA . VAL A 1 101 ? -7.949 2.673 -9.170 1.00 58.56 101 VAL A CA 1
ATOM 812 C C . VAL A 1 101 ? -7.895 1.179 -8.811 1.00 58.56 101 VAL A C 1
ATOM 814 O O . VAL A 1 101 ? -7.025 0.461 -9.300 1.00 58.56 101 VAL A O 1
ATOM 817 N N . ALA A 1 102 ? -8.824 0.654 -8.000 1.00 61.50 102 ALA A N 1
ATOM 818 C CA . ALA A 1 102 ? -8.823 -0.746 -7.553 1.00 61.50 102 ALA A CA 1
ATOM 819 C C . ALA A 1 102 ? -8.920 -1.778 -8.698 1.00 61.50 102 ALA A C 1
ATOM 821 O O . ALA A 1 102 ? -8.684 -2.967 -8.478 1.00 61.50 102 ALA A O 1
ATOM 822 N N . SER A 1 103 ? -9.233 -1.340 -9.923 1.00 68.81 103 SER A N 1
ATOM 823 C CA . SER A 1 103 ? -9.240 -2.179 -11.123 1.00 68.81 103 SER A CA 1
ATOM 824 C C . SER A 1 103 ? -7.846 -2.473 -11.691 1.00 68.81 103 SER A C 1
ATOM 826 O O . SER A 1 103 ? -7.709 -3.388 -12.502 1.00 68.81 103 SER A O 1
ATOM 828 N N . GLN A 1 104 ? -6.817 -1.710 -11.311 1.00 85.56 104 GLN A N 1
ATOM 829 C CA . GLN A 1 104 ? -5.474 -1.868 -11.867 1.00 85.56 104 GLN A CA 1
ATOM 830 C C . GLN A 1 104 ? -4.680 -2.916 -11.083 1.00 85.56 104 GLN A C 1
ATOM 832 O O . GLN A 1 104 ? -4.711 -2.910 -9.846 1.00 85.56 104 GLN A O 1
ATOM 837 N N . PRO A 1 105 ? -3.956 -3.813 -11.775 1.00 91.81 105 PRO A N 1
ATOM 838 C CA . PRO A 1 105 ? -3.218 -4.862 -11.104 1.00 91.81 105 PRO A CA 1
ATOM 839 C C . PRO A 1 105 ? -2.047 -4.282 -10.308 1.00 91.81 105 PRO A C 1
ATOM 841 O O . PRO A 1 105 ? -1.493 -3.221 -10.609 1.00 91.81 105 PRO A O 1
ATOM 844 N N . TRP A 1 106 ? -1.667 -5.009 -9.26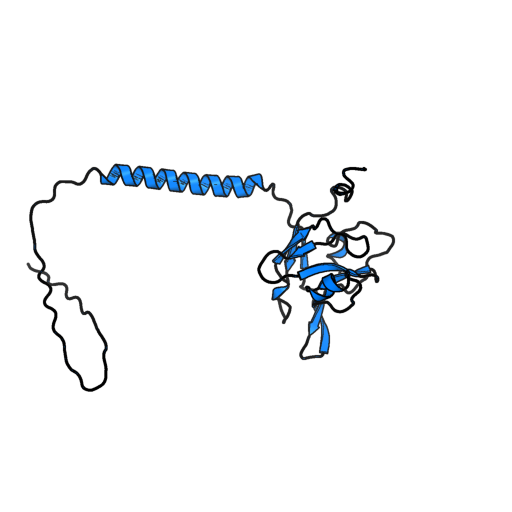7 1.00 94.25 106 TRP A N 1
ATOM 845 C CA . TRP A 1 106 ? -0.526 -4.671 -8.432 1.00 94.25 106 TRP A CA 1
ATOM 846 C C . TRP A 1 106 ? 0.651 -5.568 -8.783 1.00 94.25 106 TRP A C 1
ATOM 848 O O . TRP A 1 106 ? 0.496 -6.653 -9.339 1.00 94.25 106 TRP A O 1
ATOM 858 N N . GLN A 1 107 ? 1.844 -5.109 -8.446 1.00 95.31 107 GLN A N 1
ATOM 859 C CA . GLN A 1 107 ? 3.072 -5.876 -8.500 1.00 95.31 107 GLN A CA 1
ATOM 860 C C . GLN A 1 107 ? 3.733 -5.853 -7.132 1.00 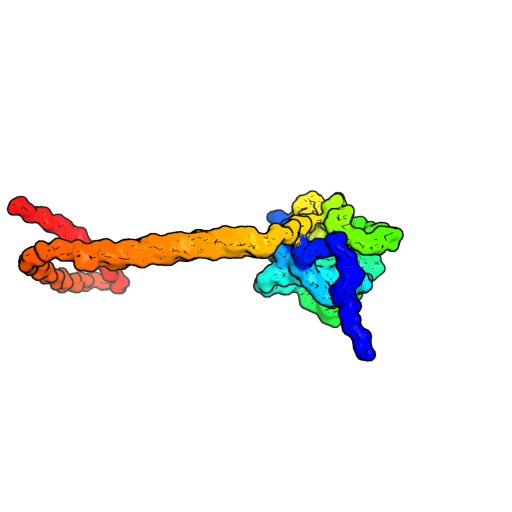95.31 107 GLN A C 1
ATOM 862 O O . GLN A 1 107 ? 3.554 -4.921 -6.345 1.00 95.31 107 GLN A O 1
ATOM 867 N N . TRP A 1 108 ? 4.533 -6.872 -6.867 1.00 95.50 108 TRP A N 1
ATOM 868 C CA . TRP A 1 108 ? 5.344 -6.962 -5.665 1.00 95.50 108 TRP A CA 1
ATOM 869 C C . TRP A 1 108 ? 6.787 -7.300 -6.023 1.00 95.50 108 TRP A C 1
ATOM 871 O O . TRP A 1 108 ? 7.054 -7.906 -7.063 1.00 95.50 108 TRP A O 1
ATOM 881 N N . TRP A 1 109 ? 7.726 -6.865 -5.184 1.00 93.56 109 TRP A N 1
ATOM 882 C CA . TRP A 1 109 ? 9.143 -7.140 -5.400 1.00 93.56 109 TRP A CA 1
ATOM 883 C C . TRP A 1 109 ? 9.502 -8.541 -4.899 1.00 93.56 109 TRP A C 1
ATOM 885 O O . TRP A 1 109 ? 9.440 -8.805 -3.695 1.00 93.56 109 TRP A O 1
ATOM 895 N N . ASP A 1 110 ? 9.891 -9.419 -5.825 1.00 93.19 110 ASP A N 1
ATOM 896 C CA . ASP A 1 110 ? 10.463 -10.734 -5.541 1.00 93.19 110 ASP A CA 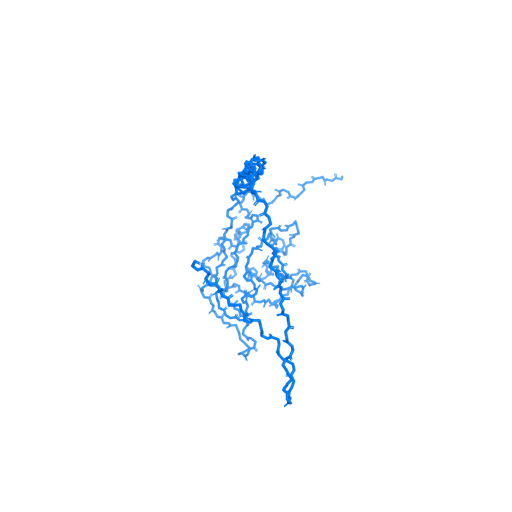1
ATOM 897 C C . ASP A 1 110 ? 11.956 -10.574 -5.242 1.00 93.19 110 ASP A C 1
ATOM 899 O O . ASP A 1 110 ? 12.753 -10.245 -6.128 1.00 93.19 110 ASP A O 1
ATOM 903 N N . SER A 1 111 ? 12.334 -10.778 -3.978 1.00 91.00 111 SER A N 1
ATOM 904 C CA . SER A 1 111 ? 13.715 -10.601 -3.529 1.00 91.00 111 SER A CA 1
ATOM 905 C C . SER A 1 111 ? 14.660 -11.668 -4.090 1.00 91.00 111 SER A C 1
ATOM 907 O O . SER A 1 111 ? 15.827 -11.364 -4.358 1.00 91.00 111 SER A O 1
ATOM 909 N N . VAL A 1 112 ? 14.148 -12.879 -4.338 1.00 92.88 112 VAL A N 1
ATOM 910 C CA . VAL A 1 112 ? 14.903 -14.011 -4.887 1.00 92.88 112 VAL A CA 1
ATOM 911 C C . VAL A 1 112 ? 15.141 -13.799 -6.376 1.00 92.88 112 VAL A C 1
ATOM 913 O O . VAL A 1 112 ? 16.282 -13.833 -6.840 1.00 92.88 112 VAL A O 1
ATOM 916 N N . GLY A 1 113 ? 14.072 -13.528 -7.126 1.00 93.38 113 GLY A N 1
ATOM 917 C CA . GLY A 1 113 ? 14.133 -13.275 -8.565 1.00 93.38 113 GLY A CA 1
ATOM 918 C C . GLY A 1 113 ? 14.658 -11.889 -8.947 1.00 93.38 113 GLY A C 1
ATOM 919 O O . GLY A 1 113 ? 14.925 -11.659 -10.126 1.00 93.38 113 GLY A O 1
ATOM 920 N N . LYS A 1 114 ? 14.794 -10.969 -7.978 1.00 94.00 114 LYS A N 1
ATOM 921 C CA . LYS A 1 114 ? 15.159 -9.550 -8.165 1.00 94.00 114 LYS A CA 1
ATOM 922 C C . LYS A 1 114 ? 14.339 -8.868 -9.262 1.00 94.00 114 LYS A C 1
ATOM 924 O O . LYS A 1 114 ? 14.880 -8.155 -10.109 1.00 94.00 114 LYS A O 1
ATOM 929 N N . LYS A 1 115 ? 13.031 -9.114 -9.264 1.00 94.75 115 LYS A N 1
ATOM 930 C CA . LYS A 1 115 ? 12.108 -8.600 -10.278 1.00 94.75 115 LYS A CA 1
ATOM 931 C C . LYS A 1 115 ? 10.766 -8.235 -9.667 1.00 94.75 115 LYS A C 1
ATOM 933 O O . LYS A 1 115 ? 10.372 -8.765 -8.632 1.00 94.75 115 LYS A O 1
ATOM 938 N N . TRP A 1 116 ? 10.041 -7.365 -10.356 1.00 94.06 116 TRP A N 1
ATOM 939 C CA . TRP A 1 116 ? 8.639 -7.126 -10.054 1.00 94.06 116 TRP A CA 1
ATOM 940 C C . TRP A 1 116 ? 7.782 -8.253 -10.625 1.00 94.06 116 TRP A C 1
ATOM 942 O O . TRP A 1 116 ? 7.910 -8.616 -11.797 1.00 94.06 116 TRP A O 1
ATOM 952 N N . VAL A 1 117 ? 6.923 -8.823 -9.785 1.00 95.12 117 VAL A N 1
ATOM 953 C CA . VAL A 1 117 ? 5.984 -9.881 -10.157 1.00 95.12 117 VAL A CA 1
ATOM 954 C C . VAL A 1 117 ? 4.583 -9.296 -10.162 1.00 95.12 117 VAL A C 1
ATOM 956 O O . VAL A 1 117 ? 4.111 -8.801 -9.141 1.00 95.12 117 VAL A O 1
ATOM 959 N N . LEU A 1 118 ? 3.927 -9.351 -11.322 1.00 95.50 118 LEU A N 1
ATOM 960 C CA . LEU A 1 118 ? 2.531 -8.962 -11.470 1.00 95.50 118 LEU A CA 1
ATOM 961 C C . LEU A 1 118 ? 1.636 -9.934 -10.706 1.00 95.50 118 LEU A C 1
ATOM 963 O O . LEU A 1 118 ? 1.672 -11.138 -10.952 1.00 95.50 118 LEU A O 1
ATOM 967 N N . ASP A 1 119 ? 0.812 -9.394 -9.819 1.00 94.75 119 ASP A N 1
ATOM 968 C CA . ASP A 1 119 ? -0.166 -10.148 -9.056 1.00 94.75 119 ASP A CA 1
ATOM 969 C C . ASP A 1 119 ? -1.549 -9.480 -9.168 1.00 94.75 119 ASP A C 1
ATOM 971 O O . ASP A 1 119 ? -1.889 -8.556 -8.418 1.00 94.75 119 ASP A O 1
ATOM 975 N N . PRO A 1 120 ? -2.389 -9.959 -10.102 1.00 92.62 120 PRO A N 1
ATOM 976 C CA . PRO A 1 120 ? -3.732 -9.446 -10.301 1.00 92.62 120 PRO A CA 1
ATOM 977 C C . PRO A 1 120 ? -4.706 -9.966 -9.244 1.00 92.62 120 PRO A C 1
ATOM 979 O O . PRO A 1 120 ? -5.905 -9.793 -9.428 1.00 92.62 120 PRO A O 1
ATOM 982 N N . THR A 1 121 ? -4.256 -10.628 -8.175 1.00 93.44 121 THR A N 1
ATOM 983 C CA . THR A 1 121 ? -5.105 -11.099 -7.068 1.00 93.44 121 THR A CA 1
ATOM 984 C C . THR A 1 121 ? -5.008 -10.210 -5.828 1.00 93.44 121 THR A C 1
ATOM 986 O O . THR A 1 121 ? -5.864 -10.297 -4.948 1.00 93.44 121 THR A O 1
ATOM 989 N N . ILE A 1 122 ? -4.034 -9.296 -5.785 1.00 93.88 122 ILE A N 1
ATOM 990 C CA . ILE A 1 122 ? -3.945 -8.263 -4.750 1.00 93.88 122 ILE A CA 1
ATOM 991 C C . ILE A 1 122 ? -5.125 -7.298 -4.897 1.00 93.88 122 ILE A C 1
ATOM 993 O O . ILE A 1 122 ? -5.455 -6.846 -5.998 1.00 93.88 122 ILE A O 1
ATOM 997 N N . ARG A 1 123 ? -5.785 -6.991 -3.781 1.00 92.12 123 ARG A N 1
ATOM 998 C CA . ARG A 1 123 ? -6.958 -6.108 -3.738 1.00 92.12 123 ARG A CA 1
ATOM 999 C C . ARG A 1 123 ? -6.788 -5.058 -2.654 1.00 92.12 123 ARG A C 1
ATOM 1001 O O . ARG A 1 123 ? -6.329 -5.368 -1.555 1.00 92.12 123 ARG A O 1
ATOM 1008 N N . VAL A 1 124 ? -7.226 -3.843 -2.956 1.00 92.75 124 VAL A N 1
ATOM 1009 C CA . VAL A 1 124 ? -7.460 -2.788 -1.969 1.00 92.75 124 VAL A CA 1
ATOM 1010 C C . VAL A 1 124 ? -8.960 -2.559 -1.943 1.00 92.75 124 VAL A C 1
ATOM 1012 O O . VAL A 1 124 ? -9.557 -2.243 -2.968 1.00 92.75 124 VAL A O 1
ATOM 1015 N N . LEU A 1 125 ? -9.568 -2.814 -0.794 1.00 91.12 125 LEU A N 1
ATOM 1016 C CA . LEU A 1 125 ? -11.007 -2.741 -0.592 1.00 91.12 125 LEU A CA 1
ATOM 1017 C C . LEU A 1 125 ? -11.321 -1.597 0.358 1.00 91.12 125 LEU A C 1
ATOM 1019 O O . LEU A 1 125 ? -10.563 -1.342 1.297 1.00 91.12 125 LEU A O 1
ATOM 1023 N N . ASP A 1 126 ? -12.460 -0.953 0.137 1.00 89.06 126 ASP A N 1
ATOM 1024 C CA . ASP A 1 126 ? -13.008 -0.042 1.127 1.00 89.06 126 ASP A CA 1
ATOM 1025 C C . ASP A 1 126 ? -13.487 -0.886 2.292 1.00 89.06 126 ASP A C 1
ATOM 1027 O O . ASP A 1 126 ? -14.171 -1.899 2.096 1.00 89.06 126 ASP A O 1
ATOM 1031 N N . VAL A 1 127 ? -13.107 -0.489 3.498 1.00 86.19 127 VAL A N 1
ATOM 1032 C CA . VAL A 1 127 ? -13.834 -0.962 4.660 1.00 86.19 127 VAL A CA 1
ATOM 1033 C C . VAL A 1 127 ? -14.865 0.114 4.900 1.00 86.19 127 VAL A C 1
ATOM 1035 O O . VAL A 1 127 ? -14.508 1.115 5.535 1.00 86.19 127 VAL A O 1
ATOM 1038 N N . PRO A 1 128 ? -16.117 -0.074 4.418 1.00 70.38 128 PRO A N 1
ATOM 1039 C CA . PRO A 1 128 ? -17.165 0.872 4.721 1.00 70.38 128 PRO A CA 1
ATOM 1040 C C . PRO A 1 128 ? -17.110 1.093 6.216 1.00 70.38 128 PRO A C 1
ATOM 1042 O O . PRO A 1 128 ? -16.924 0.145 6.995 1.00 70.38 128 PRO A O 1
ATOM 1045 N N . HIS A 1 129 ? -17.199 2.359 6.602 1.00 61.34 129 HIS A N 1
ATOM 1046 C CA . HIS A 1 129 ? -17.347 2.730 7.987 1.00 61.34 129 HIS A CA 1
ATOM 1047 C C . HIS A 1 129 ? -18.713 2.190 8.417 1.00 61.34 129 HIS A C 1
ATOM 1049 O O . HIS A 1 129 ? -19.683 2.930 8.503 1.00 61.34 129 HIS A O 1
ATOM 1055 N N . ALA A 1 130 ? -18.819 0.871 8.634 1.00 56.53 130 ALA A N 1
ATOM 1056 C CA . ALA A 1 130 ? -19.859 0.286 9.445 1.00 56.53 130 ALA A CA 1
ATOM 1057 C C . ALA A 1 130 ? -19.800 1.151 10.686 1.00 56.53 130 ALA A C 1
ATOM 1059 O O . ALA A 1 130 ? -18.731 1.231 11.311 1.00 56.53 130 ALA A O 1
ATOM 1060 N N . SER A 1 131 ? -20.858 1.938 10.882 1.00 52.84 131 SER A N 1
ATOM 1061 C CA . SER A 1 131 ? -20.953 2.914 11.952 1.00 52.84 131 SER A CA 1
ATOM 1062 C C . SER A 1 131 ? -20.372 2.228 13.170 1.00 52.84 131 SER A C 1
ATOM 1064 O O . SER A 1 131 ? -20.808 1.133 13.538 1.00 52.84 131 SER A O 1
ATOM 1066 N N . SER A 1 132 ? -19.265 2.772 13.681 1.00 51.72 132 SER A N 1
ATOM 1067 C CA . SER A 1 132 ? -18.479 2.116 14.733 1.00 51.72 132 SER A CA 1
ATOM 1068 C C . SER A 1 132 ? -19.384 1.701 15.900 1.00 51.72 132 SER A C 1
ATOM 1070 O O . SER A 1 132 ? -19.108 0.730 16.595 1.00 51.72 132 SER A O 1
ATOM 1072 N N . ASP A 1 133 ? -20.522 2.378 16.021 1.00 55.69 133 ASP A N 1
ATOM 1073 C CA . ASP A 1 133 ? -21.622 2.128 16.929 1.00 55.69 133 ASP A CA 1
ATOM 1074 C C . ASP A 1 133 ? -22.303 0.764 16.764 1.00 55.69 133 ASP A C 1
ATOM 1076 O O . ASP A 1 133 ? -22.577 0.143 17.779 1.00 55.69 133 ASP A O 1
ATOM 1080 N N . GLN A 1 134 ? -22.547 0.221 15.564 1.00 54.19 134 GLN A N 1
ATOM 1081 C CA . GLN A 1 134 ? -23.323 -1.028 15.439 1.00 54.19 134 GLN A CA 1
ATOM 1082 C C . GLN A 1 134 ? -22.549 -2.273 15.887 1.00 54.19 134 GLN A C 1
ATOM 1084 O O . GLN A 1 134 ? -23.078 -3.085 16.648 1.00 54.19 134 GLN A O 1
ATOM 1089 N N . HIS A 1 135 ? -21.289 -2.431 15.473 1.00 54.03 135 HIS A N 1
ATOM 1090 C CA . HIS A 1 135 ? -20.474 -3.567 15.922 1.00 54.03 135 HIS A CA 1
ATOM 1091 C C . HIS A 1 135 ? -20.018 -3.410 17.377 1.00 54.03 135 HIS A C 1
ATOM 1093 O O . HIS A 1 135 ? -19.962 -4.403 18.105 1.00 54.03 135 HIS A O 1
ATOM 1099 N N . GLN A 1 136 ? -19.742 -2.181 17.830 1.00 60.22 136 GLN A N 1
ATOM 1100 C CA . GLN A 1 136 ? -19.384 -1.926 19.224 1.00 60.22 136 GLN A CA 1
ATOM 1101 C C . GLN A 1 136 ? -20.597 -2.065 20.158 1.00 60.22 136 GLN A C 1
ATOM 1103 O O . GLN A 1 136 ? -20.448 -2.656 21.229 1.00 60.22 136 GLN A O 1
ATOM 1108 N N . MET A 1 137 ? -21.804 -1.663 19.731 1.00 56.81 137 MET A N 1
ATOM 1109 C CA . MET A 1 137 ? -23.056 -1.972 20.437 1.00 56.81 137 MET A CA 1
ATOM 1110 C C . MET A 1 137 ? -23.312 -3.474 20.493 1.00 56.81 137 MET A C 1
ATOM 1112 O O . MET A 1 137 ? -23.620 -3.979 21.568 1.00 56.81 137 MET A O 1
ATOM 1116 N N . LEU A 1 138 ? -23.187 -4.207 19.380 1.00 62.81 138 LEU A N 1
ATOM 1117 C CA . LEU A 1 138 ? -23.430 -5.656 19.368 1.00 62.81 138 LEU A CA 1
ATOM 1118 C C . LEU A 1 138 ? -22.454 -6.402 20.287 1.00 62.81 138 LEU A C 1
ATOM 1120 O O . LEU A 1 138 ? -22.873 -7.272 21.056 1.00 62.81 138 LEU A O 1
ATOM 1124 N N . ALA A 1 139 ? -21.177 -6.014 20.279 1.00 60.66 139 ALA A N 1
ATOM 1125 C CA . ALA A 1 139 ? -20.179 -6.567 21.188 1.00 60.66 139 ALA A CA 1
ATOM 1126 C C . ALA A 1 139 ? -20.478 -6.217 22.660 1.00 60.66 139 ALA A C 1
ATOM 1128 O O . ALA A 1 139 ? -20.403 -7.090 23.526 1.00 60.66 139 ALA A O 1
ATOM 1129 N N . GLN A 1 140 ? -20.878 -4.976 22.965 1.00 62.69 140 GLN A N 1
ATOM 1130 C CA . GLN A 1 140 ? -21.270 -4.577 24.324 1.00 62.69 140 GLN A CA 1
ATOM 1131 C C . GLN A 1 140 ? -22.528 -5.310 24.811 1.00 62.69 140 GLN A C 1
ATOM 1133 O O . GLN A 1 140 ? -22.571 -5.736 25.966 1.00 62.69 140 GLN A O 1
ATOM 1138 N N . HIS A 1 141 ? -23.519 -5.525 23.940 1.00 64.75 141 HIS A N 1
ATOM 1139 C CA . HIS A 1 141 ? -24.740 -6.258 24.279 1.00 64.75 141 HIS A CA 1
ATOM 1140 C C . HIS A 1 141 ? -24.454 -7.733 24.598 1.00 64.75 141 HIS A C 1
ATOM 1142 O O . HIS A 1 141 ? -24.999 -8.271 25.562 1.00 64.75 141 HIS A O 1
ATOM 1148 N N . GLN A 1 142 ? -23.554 -8.383 23.849 1.00 67.81 142 GLN A N 1
ATOM 1149 C CA . GLN A 1 142 ? -23.130 -9.757 24.146 1.00 67.81 142 GLN A CA 1
ATOM 1150 C C . GLN A 1 142 ? -22.369 -9.860 25.476 1.00 67.81 142 GLN A C 1
ATOM 1152 O O . GLN A 1 142 ? -22.628 -10.773 26.263 1.00 67.81 142 GLN A O 1
ATOM 1157 N N . VAL A 1 143 ? -21.479 -8.910 25.780 1.00 68.38 143 VAL A N 1
ATOM 1158 C CA . VAL A 1 143 ? -20.747 -8.890 27.061 1.00 68.38 143 VAL A CA 1
ATOM 1159 C C . VAL A 1 143 ? -21.689 -8.631 28.245 1.00 68.38 143 VAL A C 1
ATOM 1161 O O . VAL A 1 143 ? -21.544 -9.265 29.294 1.00 68.38 143 VAL A O 1
ATOM 1164 N N . ALA A 1 144 ? -22.680 -7.748 28.089 1.00 64.12 144 ALA A N 1
ATOM 1165 C CA . ALA A 1 144 ? -23.697 -7.493 29.109 1.00 64.12 144 ALA A CA 1
ATOM 1166 C C . ALA A 1 144 ? -24.573 -8.730 29.372 1.00 64.12 144 ALA A C 1
ATOM 1168 O O . ALA A 1 144 ? -24.821 -9.068 30.531 1.00 64.12 144 ALA A O 1
ATOM 1169 N N . ALA A 1 145 ? -24.970 -9.455 28.321 1.00 64.56 145 ALA A N 1
ATOM 1170 C CA . ALA A 1 145 ? -25.733 -10.696 28.448 1.00 64.56 145 ALA A CA 1
ATOM 1171 C C . ALA A 1 145 ? -24.953 -11.785 29.207 1.00 64.56 145 ALA A C 1
ATOM 1173 O O . ALA A 1 145 ? -25.503 -12.437 30.095 1.00 64.56 145 ALA A O 1
ATOM 1174 N N . LEU A 1 146 ? -23.654 -11.937 28.928 1.00 62.53 146 LEU A N 1
ATOM 1175 C CA . LEU A 1 146 ? -22.798 -12.895 29.635 1.00 62.53 146 LEU A CA 1
ATOM 1176 C C . LEU A 1 146 ? -22.584 -12.518 31.109 1.00 62.53 146 LEU A C 1
ATOM 1178 O O . LEU A 1 146 ? -22.604 -13.397 31.971 1.00 62.53 146 LEU A O 1
ATOM 1182 N N . ARG A 1 147 ? -22.435 -11.224 31.428 1.00 64.69 147 ARG A N 1
ATOM 1183 C CA . ARG A 1 147 ? -22.367 -10.765 32.829 1.00 64.69 147 ARG A CA 1
ATOM 1184 C C . ARG A 1 147 ? -23.675 -11.012 33.581 1.00 64.69 147 ARG A C 1
ATOM 1186 O O . ARG A 1 147 ? -23.627 -11.465 34.719 1.00 64.69 147 ARG A O 1
ATOM 1193 N N . GLY A 1 148 ? -24.824 -10.779 32.945 1.00 60.41 148 GLY A N 1
ATOM 1194 C CA . GLY A 1 148 ? -26.130 -11.089 33.533 1.00 60.41 148 GLY A CA 1
ATOM 1195 C C . GLY A 1 148 ? -26.308 -12.584 33.820 1.00 60.41 148 GLY A C 1
ATOM 1196 O O . GLY A 1 148 ? -26.754 -12.956 34.903 1.00 60.41 148 GLY A O 1
ATOM 1197 N N . ALA A 1 149 ? -25.889 -13.451 32.893 1.00 59.34 149 ALA A N 1
ATOM 1198 C CA . ALA A 1 149 ? -25.957 -14.902 33.073 1.00 59.34 149 ALA A CA 1
ATOM 1199 C C . ALA A 1 149 ? -25.039 -15.411 34.204 1.00 59.34 149 ALA A C 1
ATOM 1201 O O . ALA A 1 149 ? -25.431 -16.291 34.973 1.00 59.34 149 ALA A O 1
ATOM 1202 N N . ALA A 1 150 ? -23.842 -14.833 34.349 1.00 58.66 150 ALA A N 1
ATOM 1203 C CA . ALA A 1 150 ? -22.920 -15.171 35.434 1.00 58.66 150 ALA A CA 1
ATOM 1204 C C . ALA A 1 150 ? -23.476 -14.793 36.822 1.00 58.66 150 ALA A C 1
ATOM 1206 O O . ALA A 1 150 ? -23.335 -15.562 37.774 1.00 58.66 150 ALA A O 1
ATOM 1207 N N . GLU A 1 151 ? -24.163 -13.653 36.932 1.00 60.19 151 GLU A N 1
ATOM 1208 C CA . GLU A 1 151 ? -24.780 -13.201 38.186 1.00 60.19 151 GLU A CA 1
ATOM 1209 C C . GLU A 1 151 ? -25.957 -14.105 38.607 1.00 60.19 151 GLU A C 1
ATOM 1211 O O . GLU A 1 151 ? -26.129 -14.414 39.788 1.00 60.19 151 GLU A O 1
ATOM 1216 N N . VAL A 1 152 ? -26.737 -14.601 37.637 1.00 59.38 152 VAL A N 1
ATOM 1217 C CA . VAL A 1 152 ? -27.830 -15.558 37.884 1.00 59.38 152 VAL A CA 1
ATOM 1218 C C . VAL A 1 152 ? -27.294 -16.903 38.383 1.00 59.38 152 VAL A C 1
ATOM 1220 O O . VAL A 1 152 ? -27.813 -17.429 39.369 1.00 59.38 152 VAL A O 1
ATOM 1223 N N . ASN A 1 153 ? -26.221 -17.430 37.782 1.00 55.91 153 ASN A N 1
ATOM 1224 C CA . ASN A 1 153 ? -25.589 -18.668 38.256 1.00 55.91 153 ASN A CA 1
ATOM 1225 C C . ASN A 1 153 ? -25.036 -18.529 39.682 1.00 55.91 153 ASN A C 1
ATOM 1227 O O . ASN A 1 153 ? -25.225 -19.423 40.506 1.00 55.91 153 ASN A O 1
ATOM 1231 N N . ARG A 1 154 ? -24.449 -17.375 40.022 1.00 56.56 154 ARG A N 1
ATOM 1232 C CA . ARG A 1 154 ? -23.939 -17.106 41.377 1.00 56.56 154 ARG A CA 1
ATOM 1233 C C . ARG A 1 154 ? -25.040 -17.111 42.442 1.00 56.56 154 ARG A C 1
ATOM 1235 O O . ARG A 1 154 ? -24.795 -17.480 43.587 1.00 56.56 154 ARG A O 1
ATOM 1242 N N . ARG A 1 155 ? -26.266 -16.728 42.071 1.00 56.69 155 ARG A N 1
ATOM 1243 C CA . ARG A 1 155 ? -27.441 -16.744 42.959 1.00 56.69 155 ARG A CA 1
ATOM 1244 C C . ARG A 1 155 ? -28.011 -18.146 43.179 1.00 56.69 155 ARG A C 1
ATOM 1246 O O . ARG A 1 155 ? -28.619 -18.389 44.220 1.00 56.69 155 ARG A O 1
ATOM 1253 N N . LEU A 1 156 ? -27.816 -19.056 42.226 1.00 54.91 156 LEU A N 1
ATOM 1254 C CA . LEU A 1 156 ? -28.283 -20.440 42.321 1.00 54.91 156 LEU A CA 1
ATOM 1255 C C . LEU A 1 156 ? -27.361 -21.310 43.195 1.00 54.91 156 LEU A C 1
ATOM 1257 O O . LEU A 1 156 ? -27.860 -22.187 43.896 1.00 54.91 156 LEU A O 1
ATOM 1261 N N . GLU A 1 157 ? -26.058 -21.017 43.264 1.00 54.41 157 GLU A N 1
ATOM 1262 C CA . GLU A 1 157 ? -25.108 -21.780 44.099 1.00 54.41 157 GLU A CA 1
ATOM 1263 C C . GLU A 1 157 ? -25.231 -21.538 45.617 1.00 54.41 157 GLU A C 1
ATOM 1265 O O . GLU A 1 157 ? -24.663 -22.288 46.411 1.00 54.41 157 GLU A O 1
ATOM 1270 N N . VAL A 1 158 ? -26.011 -20.543 46.061 1.00 55.53 158 VAL A N 1
ATOM 1271 C CA . VAL A 1 158 ? -26.256 -20.302 47.500 1.00 55.53 158 VAL A CA 1
ATOM 1272 C C . VAL A 1 158 ? -27.234 -21.327 48.100 1.00 55.53 158 VAL A C 1
ATOM 1274 O O . VAL A 1 158 ? -27.293 -21.492 49.316 1.00 55.53 158 VAL A O 1
ATOM 1277 N N . LYS A 1 159 ? -27.955 -22.097 47.277 1.00 52.19 159 LYS A N 1
ATOM 1278 C CA . LYS A 1 159 ? -28.751 -23.241 47.746 1.00 52.19 159 LYS A CA 1
ATOM 1279 C C . LYS A 1 159 ? -27.960 -24.540 47.603 1.00 52.19 159 LYS A C 1
ATOM 1281 O O . LYS A 1 159 ? -28.320 -25.401 46.809 1.00 52.19 159 LYS A O 1
ATOM 1286 N N . LYS A 1 160 ? -26.896 -24.704 48.394 1.00 50.28 160 LYS A N 1
ATOM 1287 C CA . LYS A 1 160 ? -26.338 -26.042 48.635 1.00 50.28 160 LYS A CA 1
ATOM 1288 C C . LYS A 1 160 ? -27.341 -26.857 49.462 1.00 50.28 160 LYS A C 1
ATOM 1290 O O . LYS A 1 160 ? -27.681 -26.424 50.565 1.00 50.28 160 LYS A O 1
ATOM 1295 N N . PRO A 1 161 ? -27.805 -28.024 48.984 1.00 51.53 161 PRO A N 1
ATOM 1296 C CA . PRO A 1 161 ? -28.408 -29.019 49.851 1.00 51.53 161 PRO A CA 1
ATOM 1297 C C . PRO A 1 161 ? -27.339 -29.499 50.832 1.00 51.53 161 PRO A C 1
ATOM 1299 O O . PRO A 1 161 ? -26.191 -29.737 50.461 1.00 51.53 161 PRO A O 1
ATOM 1302 N N . PHE A 1 162 ? -27.733 -29.584 52.093 1.00 49.78 162 PHE A N 1
ATOM 1303 C CA . PHE A 1 162 ? -26.964 -30.163 53.182 1.00 49.78 162 PHE A CA 1
ATOM 1304 C C . PHE A 1 162 ? -26.563 -31.600 52.808 1.00 49.78 162 PHE A C 1
ATOM 1306 O O . PHE A 1 162 ? -27.431 -32.465 52.709 1.00 49.78 162 PHE A O 1
ATOM 1313 N N . GLU A 1 163 ? -25.273 -31.845 52.565 1.00 44.56 163 GLU A N 1
ATOM 1314 C CA . GLU A 1 163 ? -24.741 -33.198 52.366 1.00 44.56 163 GLU A CA 1
ATOM 1315 C C . GLU A 1 163 ? -24.098 -33.694 53.672 1.00 44.56 163 GLU A C 1
ATOM 1317 O O . GLU A 1 163 ? -23.323 -32.949 54.288 1.00 44.56 163 GLU A O 1
ATOM 1322 N N . PRO A 1 164 ? -24.421 -34.917 54.132 1.00 51.16 164 PRO A N 1
ATOM 1323 C CA . PRO A 1 164 ? -23.927 -35.445 55.388 1.00 51.16 164 PRO A CA 1
ATOM 1324 C C . PRO A 1 164 ? -22.500 -35.986 55.242 1.00 51.16 164 PRO A C 1
ATOM 1326 O O . PRO A 1 164 ? -22.170 -36.708 54.311 1.00 51.16 164 PRO A O 1
ATOM 1329 N N . SER A 1 165 ? -21.688 -35.622 56.230 1.00 55.03 165 SER A N 1
ATOM 1330 C CA . SER A 1 165 ? -20.580 -36.370 56.826 1.00 55.03 165 SER A CA 1
ATOM 1331 C C . SER A 1 165 ? -19.719 -37.276 55.937 1.00 55.03 165 SER A C 1
ATOM 1333 O O . SER A 1 165 ? -20.082 -38.394 55.598 1.00 55.03 165 SER A O 1
ATOM 1335 N N . GLN A 1 166 ? -18.474 -36.816 55.784 1.00 58.28 166 GLN A N 1
ATOM 1336 C CA . GLN A 1 166 ? -17.239 -37.600 55.870 1.00 58.28 166 GLN A CA 1
ATOM 1337 C C . GLN A 1 166 ? -17.157 -38.912 55.075 1.00 58.28 166 GLN A C 1
ATOM 1339 O O . GLN A 1 166 ? -17.545 -39.967 55.560 1.00 58.28 166 GLN A O 1
ATOM 1344 N N . MET A 1 167 ? -16.373 -38.886 53.994 1.00 43.94 167 MET A N 1
ATOM 1345 C CA . MET A 1 167 ? -15.418 -39.966 53.736 1.00 43.94 167 MET A CA 1
ATOM 1346 C C . MET A 1 167 ? -14.056 -39.385 53.359 1.00 43.94 167 MET A C 1
ATOM 1348 O O . MET A 1 167 ? -13.891 -38.681 52.365 1.00 43.94 167 MET A O 1
ATOM 1352 N N . SER A 1 168 ? -13.082 -39.653 54.226 1.00 55.72 168 SER A N 1
ATOM 1353 C CA . SER A 1 168 ? -11.677 -39.299 54.059 1.00 55.72 168 SER A CA 1
ATOM 1354 C C . SER A 1 168 ? -11.049 -40.271 53.060 1.00 55.72 168 SER A C 1
ATOM 1356 O O . SER A 1 168 ? -10.960 -41.467 53.340 1.00 55.72 168 SER A O 1
ATOM 1358 N N . LEU A 1 169 ? -10.581 -39.765 51.921 1.00 48.41 169 LEU A N 1
ATOM 1359 C CA . LEU A 1 169 ? -9.694 -40.507 51.031 1.00 48.41 169 LEU A CA 1
ATOM 1360 C C . LEU A 1 169 ? -8.251 -40.290 51.493 1.00 48.41 169 LEU A C 1
ATOM 1362 O O . LEU A 1 169 ? -7.705 -39.195 51.360 1.00 48.41 169 LEU A O 1
ATOM 1366 N N . GLN A 1 170 ? -7.629 -41.335 52.037 1.00 48.47 170 GLN A N 1
ATOM 1367 C CA . GLN A 1 170 ? -6.184 -41.366 52.238 1.00 48.47 170 GLN A CA 1
ATOM 1368 C C . GLN A 1 170 ? -5.507 -41.718 50.909 1.00 48.47 170 GLN A C 1
ATOM 1370 O O . GLN A 1 170 ? -5.642 -42.828 50.400 1.00 48.47 170 GLN A O 1
ATOM 1375 N N . CYS A 1 171 ? -4.775 -40.759 50.340 1.00 46.06 171 CYS A N 1
ATOM 1376 C CA . CYS A 1 171 ? -3.841 -41.015 49.248 1.00 46.06 171 CYS A CA 1
ATOM 1377 C C . CYS A 1 171 ? -2.554 -41.617 49.820 1.00 46.06 171 CYS A C 1
ATOM 1379 O O . CYS A 1 171 ? -1.837 -40.947 50.562 1.00 46.06 171 CYS A O 1
ATOM 1381 N N . LEU A 1 172 ? -2.240 -42.854 49.440 1.00 52.94 172 LEU A N 1
ATOM 1382 C CA . LEU A 1 172 ? -0.911 -43.429 49.622 1.00 52.94 172 LEU A CA 1
ATOM 1383 C C . LEU A 1 172 ? -0.083 -43.165 48.363 1.00 52.94 172 LEU A C 1
ATOM 1385 O O . LEU A 1 172 ? -0.425 -43.619 47.271 1.00 52.94 172 LEU A O 1
ATOM 1389 N N . SER A 1 173 ? 1.002 -42.414 48.530 1.00 50.12 173 SER A N 1
ATOM 1390 C CA . SER A 1 173 ? 2.022 -42.193 47.506 1.00 50.12 173 SER A CA 1
ATOM 1391 C C . SER A 1 173 ? 3.135 -43.219 47.700 1.00 50.12 173 SER A C 1
ATOM 1393 O O . SER A 1 173 ? 3.652 -43.341 48.807 1.00 50.12 173 SER A O 1
ATOM 1395 N N . PHE A 1 174 ? 3.537 -43.917 46.639 1.00 51.75 174 PHE A N 1
ATOM 1396 C CA . PHE A 1 174 ? 4.758 -44.726 46.632 1.00 51.75 174 PHE A CA 1
ATOM 1397 C C . PHE A 1 174 ? 5.677 -44.260 45.505 1.00 51.75 174 PHE A C 1
ATOM 1399 O O . PHE A 1 174 ? 5.227 -44.010 44.386 1.00 51.75 174 PHE A O 1
ATOM 1406 N N . GLU A 1 175 ? 6.964 -44.142 45.817 1.00 45.81 175 GLU A N 1
ATOM 1407 C CA . GLU A 1 175 ? 8.020 -43.822 44.860 1.00 45.81 175 GLU A CA 1
ATOM 1408 C C . GLU A 1 175 ? 8.662 -45.122 44.367 1.00 45.81 175 GLU A C 1
ATOM 1410 O O . GLU A 1 175 ? 9.092 -45.959 45.160 1.00 45.81 175 GLU A O 1
ATOM 1415 N N . VAL A 1 176 ? 8.713 -45.305 43.046 1.00 53.12 176 VAL A N 1
ATOM 1416 C CA . VAL A 1 176 ? 9.364 -46.455 42.407 1.00 53.12 176 VAL A CA 1
ATOM 1417 C C . VAL A 1 176 ? 10.692 -45.989 41.822 1.00 53.12 176 VAL A C 1
ATOM 1419 O O . VAL A 1 176 ? 10.732 -45.076 40.997 1.00 53.12 176 VAL A O 1
ATOM 1422 N N . TRP A 1 177 ? 11.785 -46.616 42.257 1.00 43.59 177 TRP A N 1
ATOM 1423 C CA . TRP A 1 177 ? 13.137 -46.294 41.812 1.00 43.59 177 TRP A CA 1
ATOM 1424 C C . TRP A 1 177 ? 13.485 -47.099 40.556 1.00 43.59 177 TRP A C 1
ATOM 1426 O O . TRP A 1 177 ? 13.382 -48.323 40.552 1.00 43.59 177 TRP A O 1
ATOM 1436 N N . SER A 1 178 ? 13.901 -46.416 39.488 1.00 53.88 178 SER A N 1
ATOM 1437 C CA . SER A 1 178 ? 14.448 -47.053 38.288 1.00 53.88 178 SER A CA 1
ATOM 1438 C C . SER A 1 178 ? 15.702 -46.316 37.831 1.00 53.88 178 SER A C 1
ATOM 1440 O O . SER A 1 178 ? 15.756 -45.084 37.804 1.00 53.88 178 SER A O 1
ATOM 1442 N N . SER A 1 179 ? 16.721 -47.088 37.474 1.00 52.66 179 SER A N 1
ATOM 1443 C CA . SER A 1 179 ? 18.056 -46.641 37.084 1.00 52.66 179 SER A CA 1
ATOM 1444 C C . SER A 1 179 ? 18.018 -45.961 35.707 1.00 52.66 179 SER A C 1
ATOM 1446 O O . SER A 1 179 ? 18.247 -46.609 34.692 1.00 52.66 179 SER A O 1
ATOM 1448 N N . GLY A 1 180 ? 17.671 -44.670 35.631 1.00 55.78 180 GLY A N 1
ATOM 1449 C CA . GLY A 1 180 ? 17.710 -43.960 34.341 1.00 55.78 180 GLY A CA 1
ATOM 1450 C C . GLY A 1 180 ? 17.019 -42.600 34.202 1.00 55.78 180 GLY A C 1
ATOM 1451 O O . GLY A 1 180 ? 17.080 -42.033 33.117 1.00 55.78 180 GLY A O 1
ATOM 1452 N N . GLY A 1 181 ? 16.394 -42.044 35.246 1.00 54.59 181 GLY A N 1
ATOM 1453 C CA . GLY A 1 181 ? 15.854 -40.672 35.223 1.00 54.59 181 GLY A CA 1
ATOM 1454 C C . GLY A 1 181 ? 14.353 -40.563 35.521 1.00 54.59 181 GLY A C 1
ATOM 1455 O O . GLY A 1 181 ? 13.582 -41.493 35.299 1.00 54.59 181 GLY A O 1
ATOM 1456 N N . PHE A 1 182 ? 13.951 -39.408 36.065 1.00 40.91 182 PHE A N 1
ATOM 1457 C CA . PHE A 1 182 ? 12.626 -39.159 36.647 1.00 40.91 182 PHE A CA 1
ATOM 1458 C C . PHE A 1 182 ? 11.502 -39.054 35.597 1.00 40.91 182 PHE A C 1
ATOM 1460 O O . PHE A 1 182 ? 11.521 -38.177 34.733 1.00 40.91 182 PHE A O 1
ATOM 1467 N N . ARG A 1 183 ? 10.447 -39.868 35.747 1.00 55.03 183 ARG A N 1
ATOM 1468 C CA . ARG A 1 183 ? 9.097 -39.588 35.221 1.00 55.03 183 ARG A CA 1
ATOM 1469 C C . ARG A 1 183 ? 8.057 -39.884 36.296 1.00 55.03 183 ARG A C 1
ATOM 1471 O O . ARG A 1 183 ? 7.973 -41.005 36.783 1.00 55.03 183 ARG A O 1
ATOM 1478 N N . VAL A 1 184 ? 7.237 -38.888 36.628 1.00 46.75 184 VAL A N 1
ATOM 1479 C CA . VAL A 1 184 ? 6.081 -39.048 37.520 1.00 46.75 184 VAL A CA 1
ATOM 1480 C C . VAL A 1 184 ? 4.883 -39.468 36.670 1.00 46.75 184 VAL A C 1
ATOM 1482 O O . VAL A 1 184 ? 4.375 -38.669 35.886 1.00 46.75 184 VAL A O 1
ATOM 1485 N N . GLN A 1 185 ? 4.424 -40.711 36.807 1.00 52.97 185 GLN A N 1
ATOM 1486 C CA . GLN A 1 185 ? 3.132 -41.142 36.272 1.00 52.97 185 GLN A CA 1
ATOM 1487 C C . GLN A 1 185 ? 2.137 -41.293 37.421 1.00 52.97 185 GLN A C 1
ATOM 1489 O O . GLN A 1 185 ? 2.367 -42.044 38.363 1.00 52.97 185 GLN A O 1
ATOM 1494 N N . ARG A 1 186 ? 1.020 -40.565 37.340 1.00 46.00 186 ARG A N 1
ATOM 1495 C CA . ARG A 1 186 ? -0.130 -40.755 38.229 1.00 46.00 186 ARG A CA 1
ATOM 1496 C C . ARG A 1 186 ? -1.075 -41.758 37.576 1.00 46.00 186 ARG A C 1
ATOM 1498 O O . ARG A 1 186 ? -1.690 -41.432 36.564 1.00 46.00 186 ARG A O 1
ATOM 1505 N N . LEU A 1 187 ? -1.200 -42.954 38.150 1.00 51.06 187 LEU A N 1
ATOM 1506 C CA . LEU A 1 187 ? -2.314 -43.851 37.849 1.00 51.06 187 LEU A CA 1
ATOM 1507 C C . LEU A 1 187 ? -3.424 -43.628 38.875 1.00 51.06 187 LEU A C 1
ATOM 1509 O O . LEU A 1 187 ? -3.214 -43.796 40.074 1.00 51.06 187 LEU A O 1
ATOM 1513 N N . CYS A 1 188 ? -4.612 -43.274 38.392 1.00 46.47 188 CYS A N 1
ATOM 1514 C CA . CYS A 1 188 ? -5.826 -43.251 39.197 1.00 46.47 188 CYS A CA 1
ATOM 1515 C C . CYS A 1 188 ? -6.574 -44.571 38.992 1.00 46.47 188 CYS A C 1
ATOM 1517 O O . CYS A 1 188 ? -7.022 -44.852 37.881 1.00 46.47 188 CYS A O 1
ATOM 1519 N N . PHE A 1 189 ? -6.750 -45.355 40.054 1.00 45.66 189 PHE A N 1
ATOM 1520 C CA . PHE A 1 189 ? -7.664 -46.496 40.046 1.00 45.66 189 PHE A CA 1
ATOM 1521 C C . PHE A 1 189 ? -9.010 -46.081 40.643 1.00 45.66 189 PHE A C 1
ATOM 1523 O O . PHE A 1 189 ? -9.071 -45.502 41.726 1.00 45.66 189 PHE A O 1
ATOM 1530 N N . LYS A 1 190 ? -10.100 -46.389 39.933 1.00 42.03 190 LYS A N 1
ATOM 1531 C CA . LYS A 1 190 ? -11.453 -46.376 40.497 1.00 42.03 190 LYS A CA 1
ATOM 1532 C C . LYS A 1 190 ? -11.657 -47.697 41.235 1.00 42.03 190 LYS A C 1
ATOM 1534 O O . LYS A 1 190 ? -11.779 -48.735 40.593 1.00 42.03 190 LYS A O 1
ATOM 1539 N N . VAL A 1 191 ? -11.689 -47.653 42.563 1.00 43.53 191 VAL A N 1
ATOM 1540 C CA . VAL A 1 191 ? -12.176 -48.773 43.376 1.00 43.53 191 VAL A CA 1
ATOM 1541 C C . VAL A 1 191 ? -13.695 -48.654 43.436 1.00 43.53 191 VAL A C 1
ATOM 1543 O O . VAL A 1 191 ? -14.220 -47.672 43.956 1.00 43.53 191 VAL A O 1
ATOM 1546 N N . LEU A 1 192 ? -14.393 -49.623 42.849 1.00 44.06 192 LEU A N 1
ATOM 1547 C CA . LEU A 1 192 ? -15.833 -49.790 43.009 1.00 44.06 192 LEU A CA 1
ATOM 1548 C C . LEU A 1 192 ? -16.036 -50.719 44.214 1.00 44.06 192 LEU A C 1
ATOM 1550 O O . LEU A 1 192 ? -15.650 -51.884 44.141 1.00 44.06 192 LEU A O 1
ATOM 1554 N N . MET A 1 193 ? -16.575 -50.211 45.322 1.00 41.72 193 MET A N 1
ATOM 1555 C CA . MET A 1 193 ? -17.076 -51.072 46.399 1.00 41.72 193 MET A CA 1
ATOM 1556 C C . MET A 1 193 ? -18.555 -51.372 46.140 1.00 41.72 193 MET A C 1
ATOM 1558 O O . MET A 1 193 ? -19.318 -50.446 45.861 1.00 41.72 193 MET A O 1
ATOM 1562 N N . MET A 1 194 ? -18.906 -52.663 46.157 1.00 51.22 194 MET A N 1
ATOM 1563 C CA . MET A 1 194 ? -20.286 -53.168 46.193 1.00 51.22 194 MET A CA 1
ATOM 1564 C C . MET A 1 194 ? -20.866 -53.047 47.597 1.00 51.22 194 MET A C 1
ATOM 1566 O O . MET A 1 194 ? -20.081 -53.216 48.558 1.00 51.22 194 MET A O 1
#

Radius of gyration: 30.13 Å; chains: 1; bounding box: 47×85×72 Å

pLDDT: mean 75.17, std 19.53, range [40.91, 97.56]

Secondary structure (DSSP, 8-state):
----GGG-S-TTS-SEEEEE--SSGGGGG-EEEEEEEEEETTEEEEEE-SSS--EEEE-TTS-EEEE-HHHHHTTT--S--SEEESSPPPTT-TT--TTTTTTSPEEEEETTTTEEEEETT-EEEE-----HHHHHHHHHHHHHHHHHHHHHHHHHTT------------PPP-----TT------PPP-----

Organism: NCBI:txid1628268

Sequence (194 aa):
MEPDDAAAFGDEVPPKLWVHVPVGEQRHCSGCFSLQKDKANEQPLWKKTGVHEAWLYQNKLGHWCIGGKEARLREFDWNRCFLYQTAPQDPHQRGAGPLLVASQPWQWWDSVGKKWVLDPTIRVLDVPHASSDQHQMLAQHQVAALRGAAEVNRRLEVKKPFEPSQMSLQCLSFEVWSSGGFRVQRLCFKVLMM